Protein AF-A0A847BNW0-F1 (afdb_monomer_lite)

Secondary structure (DSSP, 8-state):
--SSTT------S-EEETTTTB--GGGSS--HHHHHHHHIIIIIS-TTS--TTPPPTTTTT--SS--TTTSHHHHHHHHHHHTT-S--EEE-SS--HHHHHHTT-SSSEEESSS-EEEEEPPEEEEE-TT--EEEEESS-HHHHHHHHHHHHHHTT-EEE-TTSEEEEEEEEETTEEEEEEEEESTHHHHHHHHHSTT-SSSPPP-

Sequence (206 aa):
MAGIDGFSHSCSSEKHSKQIHQNSVHQSQFTKEEISIIWDFYVTRSFAASSGQALSLEDYGWHATQSKSGGYPAIEAQLAAAANINSFAIIRAKTLHDTLAAMGLKNDLICVVHPRAVIKQNFSYKHDENEKVSVVSEESRVHSIFRHIRNSLAHGLTCFFDNGYMLLEDKESQTKISASILIAQTTLLDWISVIDKDGKYYPKAD

Structure (mmCIF, N/CA/C/O backbone):
data_AF-A0A847BNW0-F1
#
_entry.id   AF-A0A847BNW0-F1
#
loop_
_atom_site.group_PDB
_atom_site.id
_atom_site.type_symbol
_atom_site.label_atom_id
_atom_site.label_alt_id
_atom_site.label_comp_id
_atom_site.label_asym_id
_atom_site.label_entity_id
_atom_site.label_seq_id
_atom_site.pdbx_PDB_ins_code
_atom_site.Cartn_x
_atom_site.Cartn_y
_atom_site.Cartn_z
_atom_site.occupancy
_atom_site.B_iso_or_equiv
_atom_site.auth_seq_id
_atom_site.auth_comp_id
_atom_site.auth_asym_id
_atom_site.auth_atom_id
_atom_site.pdbx_PDB_model_num
ATOM 1 N N . MET A 1 1 ? 21.634 -4.405 1.225 1.00 38.28 1 MET A N 1
ATOM 2 C CA . MET A 1 1 ? 20.400 -3.601 1.060 1.00 38.28 1 MET A CA 1
ATOM 3 C C . MET A 1 1 ? 19.556 -4.325 0.035 1.00 38.28 1 MET A C 1
ATOM 5 O O . MET A 1 1 ? 20.113 -4.646 -1.001 1.00 38.28 1 MET A O 1
ATOM 9 N N . ALA A 1 2 ? 18.290 -4.633 0.316 1.00 37.38 2 ALA A N 1
ATOM 10 C CA . ALA A 1 2 ? 17.426 -5.282 -0.670 1.00 37.38 2 ALA A CA 1
ATOM 11 C C . ALA A 1 2 ? 17.062 -4.269 -1.770 1.00 37.38 2 ALA A C 1
ATOM 13 O O . ALA A 1 2 ? 16.107 -3.508 -1.640 1.00 37.38 2 ALA A O 1
ATOM 14 N N . GLY A 1 3 ? 17.900 -4.187 -2.801 1.00 49.72 3 GLY A N 1
ATOM 15 C CA . GLY A 1 3 ? 17.538 -3.650 -4.107 1.00 49.72 3 GLY A CA 1
ATOM 16 C C . GLY A 1 3 ? 17.349 -4.838 -5.038 1.00 49.72 3 GLY A C 1
ATOM 17 O O . GLY A 1 3 ? 18.251 -5.652 -5.078 1.00 49.72 3 GLY A O 1
ATOM 18 N N . ILE A 1 4 ? 16.200 -4.935 -5.720 1.00 52.50 4 ILE A N 1
ATOM 19 C CA . ILE A 1 4 ? 15.744 -5.992 -6.662 1.00 52.50 4 ILE A CA 1
ATOM 20 C C . ILE A 1 4 ? 15.793 -7.448 -6.141 1.00 52.50 4 ILE A C 1
ATOM 22 O O . ILE A 1 4 ? 14.824 -8.183 -6.327 1.00 52.50 4 ILE A O 1
ATOM 26 N N . ASP A 1 5 ? 16.860 -7.861 -5.463 1.00 57.09 5 ASP A N 1
ATOM 27 C CA . ASP A 1 5 ? 17.071 -9.176 -4.873 1.00 57.09 5 ASP A CA 1
ATOM 28 C C . ASP A 1 5 ? 15.923 -9.519 -3.912 1.00 57.09 5 ASP A C 1
ATOM 30 O O . ASP A 1 5 ? 15.813 -8.976 -2.809 1.00 57.09 5 ASP A O 1
ATOM 34 N N . GLY A 1 6 ? 15.040 -10.410 -4.367 1.00 69.56 6 GLY A N 1
ATOM 35 C CA . GLY A 1 6 ? 13.899 -10.927 -3.608 1.00 69.56 6 GLY A CA 1
ATOM 36 C C . GLY A 1 6 ? 12.515 -10.468 -4.077 1.00 69.56 6 GLY A C 1
ATOM 37 O O . GLY A 1 6 ? 11.526 -11.025 -3.608 1.00 69.56 6 GLY A O 1
ATOM 38 N N . PHE A 1 7 ? 12.410 -9.518 -5.017 1.00 83.81 7 PHE A N 1
ATOM 39 C CA . PHE A 1 7 ? 11.121 -9.023 -5.521 1.00 83.81 7 PHE A CA 1
ATOM 40 C C . PHE A 1 7 ? 11.038 -9.142 -7.043 1.00 83.81 7 PHE A C 1
ATOM 42 O O . PHE A 1 7 ? 11.525 -8.287 -7.780 1.00 83.81 7 PHE A O 1
ATOM 49 N N . SER A 1 8 ? 10.393 -10.206 -7.518 1.00 90.12 8 SER A N 1
ATOM 50 C CA . SER A 1 8 ? 10.095 -10.382 -8.938 1.00 90.12 8 SER A CA 1
ATOM 51 C C . SER A 1 8 ? 8.712 -10.986 -9.127 1.00 90.12 8 SER A C 1
ATOM 53 O O . SER A 1 8 ? 8.236 -11.770 -8.305 1.00 90.12 8 SER A O 1
ATOM 55 N N . HIS A 1 9 ? 8.060 -10.608 -10.219 1.00 92.06 9 HIS A N 1
ATOM 56 C CA . HIS A 1 9 ? 6.783 -11.158 -10.626 1.00 92.06 9 HIS A CA 1
ATOM 57 C C . HIS A 1 9 ? 6.841 -11.550 -12.098 1.00 92.06 9 HIS A C 1
ATOM 59 O O . HIS A 1 9 ? 7.122 -10.732 -12.972 1.00 92.06 9 HIS A O 1
ATOM 65 N N . SER A 1 10 ? 6.516 -12.808 -12.370 1.00 90.31 10 SER A N 1
ATOM 66 C CA . SER A 1 10 ? 6.260 -13.305 -13.713 1.00 90.31 10 SER A CA 1
ATOM 67 C C . SER A 1 10 ? 5.020 -14.188 -13.665 1.00 90.31 10 SER A C 1
ATOM 69 O O . SER A 1 10 ? 4.836 -14.966 -12.731 1.00 90.31 10 SER A O 1
ATOM 71 N N . CYS A 1 11 ? 4.128 -14.016 -14.634 1.00 93.44 11 CYS A N 1
ATOM 72 C CA . CYS A 1 11 ? 2.945 -14.850 -14.794 1.00 93.44 11 CYS A CA 1
ATOM 73 C C . CYS A 1 11 ? 2.492 -14.834 -16.257 1.00 93.44 11 CYS A C 1
ATOM 75 O O . CYS A 1 11 ? 2.900 -13.971 -17.039 1.00 93.44 11 CYS A O 1
ATOM 77 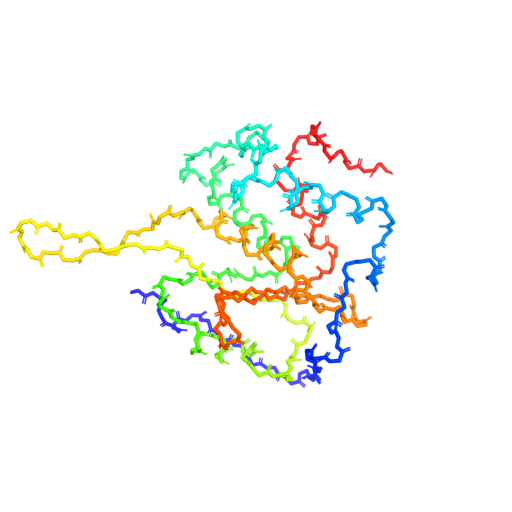N N . SER A 1 12 ? 1.633 -15.788 -16.604 1.00 93.94 12 SER A N 1
ATOM 78 C CA . SER A 1 12 ? 0.969 -15.900 -17.907 1.00 93.94 12 SER A CA 1
ATOM 79 C C . SER A 1 12 ? -0.447 -15.312 -17.918 1.00 93.94 12 SER A C 1
ATOM 81 O O . SER A 1 12 ? -1.140 -15.427 -18.925 1.00 93.94 12 SER A O 1
ATOM 83 N N . SER A 1 13 ? -0.892 -14.712 -16.809 1.00 94.50 13 SER A N 1
ATOM 84 C CA . SER A 1 13 ? -2.231 -14.136 -16.686 1.00 94.50 13 SER A CA 1
ATOM 85 C C . SER A 1 13 ? -2.447 -12.988 -17.669 1.00 94.50 13 SER A C 1
ATOM 87 O O . SER A 1 13 ? -1.510 -12.263 -18.023 1.00 94.50 13 SER A O 1
ATOM 89 N N . GLU A 1 14 ? -3.705 -12.806 -18.066 1.00 94.25 14 GLU A N 1
ATOM 90 C CA . GLU A 1 14 ? -4.126 -11.679 -18.890 1.00 94.25 14 GLU A CA 1
ATOM 91 C C . GLU A 1 14 ? -3.742 -10.342 -18.241 1.00 94.25 14 GLU A C 1
ATOM 93 O O . GLU A 1 14 ? -3.707 -10.193 -17.011 1.00 94.25 14 GLU A O 1
ATOM 98 N N . LYS A 1 15 ? -3.383 -9.376 -19.090 1.00 95.81 15 LYS A N 1
ATOM 99 C CA . LYS A 1 15 ? -2.972 -8.044 -18.660 1.00 95.81 15 LYS A CA 1
ATOM 100 C C . LYS A 1 15 ? -4.048 -7.031 -19.002 1.00 95.81 15 LYS A C 1
ATOM 102 O O . LYS A 1 15 ? -4.526 -6.996 -20.128 1.00 95.81 15 LYS A O 1
ATOM 107 N N . HIS A 1 16 ? -4.330 -6.156 -18.050 1.00 96.25 16 HIS A N 1
ATOM 108 C CA . HIS A 1 16 ? -5.349 -5.121 -18.154 1.00 96.25 16 HIS A CA 1
ATOM 109 C C . HIS A 1 16 ? -4.692 -3.741 -18.118 1.00 96.25 16 HIS A C 1
ATOM 111 O O . HIS A 1 16 ? -3.662 -3.560 -17.462 1.00 96.25 16 HIS A O 1
ATOM 117 N N . SER A 1 17 ? -5.274 -2.784 -18.843 1.00 95.75 17 SER A N 1
ATOM 118 C CA . SER A 1 17 ? -4.799 -1.395 -18.906 1.00 95.75 17 SER A CA 1
ATOM 119 C C . SER A 1 17 ? -5.165 -0.637 -17.636 1.00 95.75 17 SER A C 1
ATOM 121 O O . SER A 1 17 ? -6.333 -0.571 -17.268 1.00 95.75 17 SER A O 1
ATOM 123 N N . LYS A 1 18 ? -4.192 -0.006 -16.979 1.00 94.56 18 LYS A N 1
ATOM 124 C CA . LYS A 1 18 ? -4.462 0.854 -15.818 1.00 94.56 18 LYS A CA 1
ATOM 125 C C . LYS A 1 18 ? -5.324 2.058 -16.198 1.00 94.56 18 LYS A C 1
ATOM 127 O O . LYS A 1 18 ? -6.249 2.389 -15.467 1.00 94.56 18 LYS A O 1
ATOM 132 N N . GLN A 1 19 ? -5.046 2.686 -17.342 1.00 90.62 19 GLN A N 1
ATOM 133 C CA . GLN A 1 19 ? -5.721 3.919 -17.770 1.00 90.62 19 GLN A CA 1
ATOM 134 C C . GLN A 1 19 ? -7.237 3.764 -17.928 1.00 90.62 19 GLN A C 1
ATOM 136 O O . GLN A 1 19 ? -7.984 4.636 -17.499 1.00 90.62 19 GLN A O 1
ATOM 141 N N . ILE A 1 20 ? -7.694 2.656 -18.514 1.00 92.75 20 ILE A N 1
ATOM 142 C CA . ILE A 1 20 ? -9.127 2.419 -18.763 1.00 92.75 20 ILE A CA 1
ATOM 143 C C . ILE A 1 20 ? -9.879 2.126 -17.457 1.00 92.75 20 ILE A C 1
ATOM 145 O O . ILE A 1 20 ? -11.061 2.431 -17.334 1.00 92.75 20 ILE A O 1
ATOM 149 N N . HIS A 1 21 ? -9.182 1.567 -16.469 1.00 93.25 21 HIS A N 1
ATOM 150 C CA . HIS A 1 21 ? -9.749 1.204 -15.175 1.00 93.25 21 HIS A CA 1
ATOM 151 C C . HIS A 1 21 ? -9.593 2.303 -14.112 1.00 93.25 21 HIS A C 1
ATOM 153 O O . HIS A 1 21 ? -10.002 2.094 -12.968 1.00 93.25 21 HIS A O 1
ATOM 159 N N . GLN A 1 22 ? -9.018 3.463 -14.456 1.00 92.81 22 GLN A N 1
ATOM 160 C CA . GLN A 1 22 ? -8.876 4.581 -13.527 1.00 92.81 22 GLN A CA 1
ATOM 161 C C . GLN A 1 22 ? -10.246 5.195 -13.231 1.00 92.81 22 GLN A C 1
ATOM 163 O O . GLN A 1 22 ? -10.889 5.756 -14.112 1.00 92.81 22 GLN A O 1
ATOM 168 N N . ASN A 1 23 ? -10.675 5.108 -11.975 1.00 90.94 23 ASN A N 1
ATOM 169 C CA . ASN A 1 23 ? -11.997 5.541 -11.535 1.00 90.94 23 ASN A CA 1
ATOM 170 C C . ASN A 1 23 ? -11.945 6.043 -10.092 1.00 90.94 23 ASN A C 1
ATOM 172 O O . ASN A 1 23 ? -11.021 5.725 -9.342 1.00 90.94 23 ASN A O 1
ATOM 176 N N . SER A 1 24 ? -12.952 6.819 -9.690 1.00 87.12 24 SER A N 1
ATOM 177 C CA . SER A 1 24 ? -13.110 7.259 -8.299 1.00 87.12 24 SER A CA 1
ATOM 178 C C . SER A 1 24 ? -13.581 6.109 -7.404 1.00 87.12 24 SER A C 1
ATOM 180 O O . SER A 1 24 ? -14.308 5.227 -7.856 1.00 87.12 24 SER A O 1
ATOM 182 N N . VAL A 1 25 ? -13.266 6.162 -6.105 1.00 88.19 25 VAL A N 1
ATOM 183 C CA . VAL A 1 25 ? -13.820 5.228 -5.105 1.00 88.19 25 VAL A CA 1
ATOM 184 C C . VAL A 1 25 ? -15.355 5.219 -5.099 1.00 88.19 25 VAL A C 1
ATOM 186 O O . VAL A 1 25 ? -15.962 4.187 -4.838 1.00 88.19 25 VAL A O 1
ATOM 189 N N . HIS A 1 26 ? -16.001 6.325 -5.482 1.00 85.06 26 HIS A N 1
ATOM 190 C CA . HIS A 1 26 ? -17.461 6.406 -5.613 1.00 85.06 26 HIS A CA 1
ATOM 191 C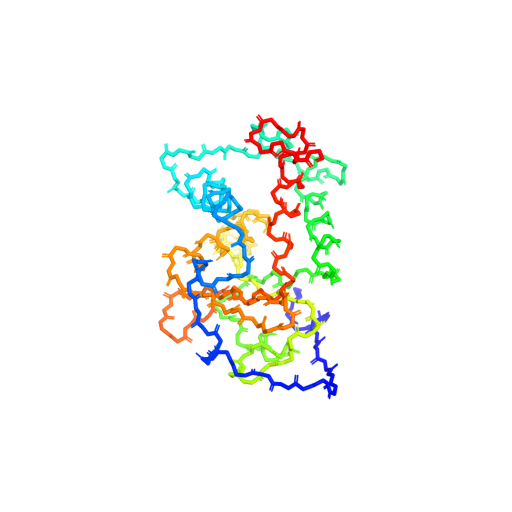 C . HIS A 1 26 ? -18.039 5.612 -6.794 1.00 85.06 26 HIS A C 1
ATOM 193 O O . HIS A 1 26 ? -19.252 5.449 -6.880 1.00 85.06 26 HIS A O 1
ATOM 199 N N . GLN A 1 27 ? -17.187 5.150 -7.708 1.00 83.94 27 GLN A N 1
ATOM 200 C CA . GLN A 1 27 ? -17.541 4.331 -8.871 1.00 83.94 27 GLN A CA 1
ATOM 201 C C . GLN A 1 27 ? -17.090 2.871 -8.700 1.00 83.94 27 GLN A C 1
ATOM 203 O O . GLN A 1 27 ? -17.114 2.098 -9.654 1.00 83.94 27 GLN A O 1
ATOM 208 N N . SER A 1 28 ? -16.630 2.510 -7.501 1.00 88.06 28 SER A N 1
ATOM 209 C CA . SER A 1 28 ? -16.233 1.149 -7.151 1.00 88.06 28 SER A CA 1
ATOM 210 C C . SER A 1 28 ? -17.443 0.271 -6.808 1.00 88.06 28 SER A C 1
ATOM 212 O O . SER A 1 28 ? -18.588 0.720 -6.847 1.00 88.06 28 SER A O 1
ATOM 214 N N . GLN A 1 29 ? -17.182 -0.988 -6.448 1.00 88.88 29 GLN A N 1
ATOM 215 C CA . GLN A 1 29 ? -18.213 -1.919 -5.980 1.00 88.88 29 GLN A CA 1
ATOM 216 C C . GLN A 1 29 ? -18.577 -1.722 -4.498 1.00 88.88 29 GLN A C 1
ATOM 218 O O . GLN A 1 29 ? -19.471 -2.405 -4.005 1.00 88.88 29 GLN A O 1
ATOM 223 N N . PHE A 1 30 ? -17.908 -0.802 -3.791 1.00 92.88 30 PHE A N 1
ATOM 224 C CA . PHE A 1 30 ? -18.216 -0.505 -2.397 1.00 92.88 30 PHE A CA 1
ATOM 225 C C . PHE A 1 30 ? -19.600 0.139 -2.249 1.00 92.88 30 PHE A C 1
ATOM 227 O O . PHE A 1 30 ? -20.019 0.995 -3.034 1.00 92.88 30 PHE A O 1
ATOM 234 N N . THR A 1 31 ? -20.288 -0.231 -1.177 1.00 94.44 31 THR A N 1
ATOM 235 C CA . THR A 1 31 ? -21.489 0.450 -0.689 1.00 94.44 31 THR A CA 1
ATOM 236 C C . THR A 1 31 ? -21.165 1.875 -0.232 1.00 94.44 31 THR A C 1
ATOM 238 O O . THR A 1 31 ? -20.011 2.241 0.004 1.00 94.44 31 THR A O 1
ATOM 241 N N . LYS A 1 32 ? -22.191 2.721 -0.081 1.00 93.94 32 LYS A N 1
ATOM 242 C CA . LYS A 1 32 ? -21.991 4.107 0.378 1.00 93.94 32 LYS A CA 1
ATOM 243 C C . LYS A 1 32 ? -21.410 4.149 1.789 1.00 93.94 32 LYS A C 1
ATOM 245 O O . LYS A 1 32 ? -20.585 5.009 2.092 1.00 93.94 32 LYS A O 1
ATOM 250 N N . GLU A 1 33 ? -21.836 3.212 2.622 1.00 94.12 33 GLU A N 1
ATOM 251 C CA . GLU A 1 33 ? -21.395 3.020 3.993 1.00 94.12 33 GLU A CA 1
ATOM 252 C C . GLU A 1 33 ? -19.910 2.631 4.028 1.00 94.12 33 GLU A C 1
ATOM 254 O O . GLU A 1 33 ? -19.122 3.280 4.717 1.00 94.12 33 GLU A O 1
ATOM 259 N N . GLU A 1 34 ? -19.495 1.659 3.211 1.00 95.31 34 GLU A N 1
ATOM 260 C CA . GLU A 1 34 ? -18.085 1.265 3.078 1.00 95.31 34 GLU A CA 1
ATOM 261 C C . GLU A 1 34 ? -17.219 2.404 2.539 1.00 95.31 34 GLU A C 1
ATOM 263 O O . GLU A 1 34 ? -16.141 2.653 3.073 1.00 95.31 34 GLU A O 1
ATOM 268 N N . ILE A 1 35 ? -17.687 3.145 1.529 1.00 95.31 35 ILE A N 1
ATOM 269 C CA . ILE A 1 35 ? -16.962 4.313 1.009 1.00 95.31 35 ILE A CA 1
ATOM 270 C C . ILE A 1 35 ? -16.769 5.355 2.113 1.00 95.31 35 ILE A C 1
ATOM 272 O O . ILE A 1 35 ? -15.678 5.911 2.241 1.00 95.31 35 ILE A O 1
ATOM 276 N N . SER A 1 36 ? -17.802 5.609 2.921 1.00 95.25 36 SER A N 1
ATOM 277 C CA . SER A 1 36 ? -17.710 6.536 4.050 1.00 95.25 36 SER A CA 1
ATOM 278 C C . SER A 1 36 ? -16.668 6.075 5.068 1.00 95.25 36 SER A C 1
ATOM 280 O O . SER A 1 36 ? -15.868 6.890 5.519 1.00 95.25 36 SER A O 1
ATOM 282 N N . ILE A 1 37 ? -16.641 4.781 5.398 1.00 95.81 37 ILE A N 1
ATOM 283 C CA . ILE A 1 37 ? -15.663 4.185 6.320 1.00 95.81 37 ILE A CA 1
ATOM 284 C C . ILE A 1 37 ? -14.241 4.285 5.755 1.00 95.81 37 ILE A C 1
ATOM 286 O O . ILE A 1 37 ? -13.335 4.747 6.447 1.00 95.81 37 ILE A O 1
ATOM 290 N N . ILE A 1 38 ? -14.043 3.902 4.491 1.00 95.94 38 ILE A N 1
ATOM 291 C CA . ILE A 1 38 ? -12.746 3.960 3.804 1.00 95.94 38 ILE A CA 1
ATOM 292 C C . ILE A 1 38 ? -12.227 5.395 3.782 1.00 95.94 38 ILE A C 1
ATOM 294 O O . ILE A 1 38 ? -11.069 5.643 4.121 1.00 95.94 38 ILE A O 1
ATOM 298 N N . TRP A 1 39 ? -13.072 6.349 3.394 1.00 95.19 39 TRP A N 1
ATOM 299 C CA . TRP A 1 39 ? -12.675 7.748 3.312 1.00 95.19 39 TRP A CA 1
ATOM 300 C C . TRP A 1 39 ? -12.314 8.306 4.684 1.00 95.19 39 TRP A C 1
ATOM 302 O O . TRP A 1 39 ? -11.264 8.926 4.864 1.00 95.19 39 TRP A O 1
ATOM 312 N N . ASP A 1 40 ? -13.164 8.051 5.670 1.00 95.38 40 ASP A N 1
ATOM 313 C CA . ASP A 1 40 ? -12.951 8.541 7.014 1.00 95.38 40 ASP A CA 1
ATOM 314 C C . ASP A 1 40 ? -11.684 7.948 7.646 1.00 95.38 40 ASP A C 1
ATOM 316 O O . ASP A 1 40 ? -10.849 8.698 8.141 1.00 95.38 40 ASP A O 1
ATOM 320 N N . PHE A 1 41 ? -11.445 6.643 7.525 1.00 96.19 41 PHE A N 1
ATOM 321 C CA . PHE A 1 41 ? -10.246 6.012 8.074 1.00 96.19 41 PHE A CA 1
ATOM 322 C C . PHE A 1 41 ? -8.959 6.422 7.340 1.00 96.19 41 PHE A C 1
ATOM 324 O O . PHE A 1 41 ? -7.983 6.845 7.966 1.00 96.19 41 PHE A O 1
ATOM 331 N N . TYR A 1 42 ? -8.922 6.298 6.008 1.00 95.69 42 TYR A N 1
ATOM 332 C CA . TYR A 1 42 ? -7.682 6.484 5.249 1.00 95.69 42 TYR A CA 1
ATOM 333 C C . TYR A 1 42 ? -7.354 7.947 4.970 1.00 95.69 42 TYR A C 1
ATOM 335 O O . TYR A 1 42 ? -6.178 8.261 4.767 1.00 95.69 42 TYR A O 1
ATOM 343 N N . VAL A 1 43 ? -8.350 8.839 4.957 1.00 93.75 43 VAL A N 1
ATOM 344 C CA . VAL A 1 43 ? -8.174 10.251 4.591 1.00 93.75 43 VAL A CA 1
ATOM 345 C C . VAL A 1 43 ? -8.408 11.173 5.783 1.00 93.75 43 VAL A C 1
ATOM 347 O O . VAL A 1 43 ? -7.494 11.923 6.137 1.00 93.75 43 VAL A O 1
ATOM 350 N N . THR A 1 44 ? -9.583 11.114 6.416 1.00 92.81 44 THR A N 1
ATOM 351 C CA . THR A 1 44 ? -9.980 12.069 7.468 1.00 92.81 44 THR A CA 1
ATOM 352 C C . THR A 1 44 ? -9.265 11.816 8.795 1.00 92.81 44 THR A C 1
ATOM 354 O O . THR A 1 44 ? -8.661 12.728 9.346 1.00 92.81 44 THR A O 1
ATOM 357 N N . ARG A 1 45 ? -9.267 10.584 9.302 1.00 93.56 45 ARG A N 1
ATOM 358 C CA . ARG A 1 45 ? -8.697 10.175 10.599 1.00 93.56 45 ARG A CA 1
ATOM 359 C C . ARG A 1 45 ? -7.396 9.380 10.459 1.00 93.56 45 ARG A C 1
ATOM 361 O O . ARG A 1 45 ? -6.981 8.676 11.379 1.00 93.56 45 ARG A O 1
ATOM 368 N N . SER A 1 46 ? -6.738 9.519 9.308 1.00 92.81 46 SER A N 1
ATOM 369 C CA . SER A 1 46 ? -5.502 8.810 8.966 1.00 92.81 46 SER A CA 1
ATOM 370 C C . SER A 1 46 ? -4.381 9.077 9.969 1.00 92.81 46 SER A C 1
ATOM 372 O O . SER A 1 46 ? -4.044 10.231 10.227 1.00 92.81 46 SER A O 1
ATOM 374 N N . PHE A 1 47 ? -3.741 8.012 10.456 1.00 91.38 47 PHE A N 1
ATOM 375 C CA . PHE A 1 47 ? -2.567 8.092 11.338 1.00 91.38 47 PHE A CA 1
ATOM 376 C C . PHE A 1 47 ? -1.254 8.370 10.589 1.00 91.38 47 PHE A C 1
ATOM 378 O O . PHE A 1 47 ? -0.239 8.706 11.192 1.00 91.38 47 PHE A O 1
ATOM 385 N N . ALA A 1 48 ? -1.241 8.183 9.267 1.00 84.81 48 ALA A N 1
ATOM 386 C CA . ALA A 1 48 ? -0.022 8.159 8.458 1.00 84.81 48 ALA A CA 1
ATOM 387 C C . ALA A 1 48 ? 0.268 9.471 7.710 1.00 84.81 48 ALA A C 1
ATOM 389 O O . ALA A 1 48 ? 1.164 9.525 6.865 1.00 84.81 48 ALA A O 1
ATOM 390 N N . ALA A 1 49 ? -0.484 10.533 7.996 1.00 71.56 49 ALA A N 1
ATOM 391 C CA . ALA A 1 49 ? -0.276 11.853 7.420 1.00 71.56 49 ALA A CA 1
ATOM 392 C C . ALA A 1 49 ? -0.761 12.950 8.371 1.00 71.56 49 ALA A C 1
ATOM 394 O O . ALA A 1 49 ? -1.478 12.691 9.334 1.00 71.56 49 ALA A O 1
ATOM 395 N N . SER A 1 50 ? -0.404 14.194 8.057 1.00 69.06 50 SER A N 1
ATOM 396 C CA . SER A 1 50 ? -0.887 15.384 8.754 1.00 69.06 50 SER A CA 1
ATOM 397 C C . SER A 1 50 ? -2.388 15.568 8.501 1.00 69.06 50 SER A C 1
ATOM 399 O O . SER A 1 50 ? -2.788 16.260 7.565 1.00 69.06 50 SER A O 1
ATOM 401 N N . SER A 1 51 ? -3.229 14.923 9.307 1.00 75.88 51 SER A N 1
ATOM 402 C CA . SER A 1 51 ? -4.652 15.243 9.396 1.00 75.88 51 SER A CA 1
ATOM 403 C C . SER A 1 51 ? -4.938 16.014 10.680 1.00 75.88 51 SER A C 1
ATOM 405 O O . SER A 1 51 ? -4.427 15.671 11.743 1.00 75.88 51 SER A O 1
ATOM 407 N N . GLY A 1 52 ? -5.802 17.029 10.595 1.00 77.00 52 GLY A N 1
ATOM 408 C CA . GLY A 1 52 ? -6.298 17.749 11.772 1.00 77.00 52 GLY A CA 1
ATOM 409 C C . GLY A 1 52 ? -7.162 16.889 12.703 1.00 77.00 52 GLY A C 1
ATOM 410 O O . GLY A 1 52 ? -7.422 17.300 13.827 1.00 77.00 52 GLY A O 1
ATOM 411 N N . GLN A 1 53 ? -7.594 15.707 12.246 1.00 86.50 53 GLN A N 1
ATOM 412 C CA . GLN A 1 53 ? -8.386 14.735 13.011 1.00 86.50 53 GLN A CA 1
ATOM 413 C C . GLN A 1 53 ? -7.692 13.364 13.103 1.00 86.50 53 GLN A C 1
ATOM 415 O O . GLN A 1 53 ? -8.357 12.343 13.268 1.00 86.50 53 GLN A O 1
ATOM 420 N N . ALA A 1 54 ? -6.365 13.320 12.940 1.00 89.38 54 ALA A N 1
ATOM 421 C CA . ALA A 1 54 ? -5.605 12.074 12.975 1.00 89.38 54 ALA A CA 1
ATOM 422 C C . ALA A 1 54 ? -5.783 11.336 14.312 1.00 89.38 54 ALA A C 1
ATOM 424 O O . ALA A 1 54 ? -5.651 11.933 15.381 1.00 89.38 54 ALA A O 1
ATOM 425 N N . LEU A 1 55 ? -6.024 10.029 14.231 1.00 91.25 55 LEU A N 1
ATOM 426 C CA . LEU A 1 55 ? -5.846 9.107 15.352 1.00 91.25 55 LEU A CA 1
ATOM 427 C C . LEU A 1 55 ? -4.442 8.508 15.278 1.00 91.25 55 LEU A C 1
ATOM 429 O O . LEU A 1 55 ? -3.887 8.361 14.193 1.00 91.25 55 LEU A O 1
ATOM 433 N N . SER A 1 56 ? -3.849 8.166 16.413 1.00 90.94 56 SER A N 1
ATOM 434 C CA . SER A 1 56 ? -2.579 7.443 16.469 1.00 90.94 56 SER A CA 1
ATOM 435 C C . SER A 1 56 ? -2.805 5.930 16.385 1.00 90.94 56 SER A C 1
ATOM 437 O O . SER A 1 56 ? -3.898 5.429 16.636 1.00 90.94 56 SER A O 1
ATOM 439 N N . LEU A 1 57 ? -1.756 5.160 16.078 1.00 91.19 57 LEU A N 1
ATOM 440 C CA . LEU A 1 57 ? -1.827 3.695 16.178 1.00 91.19 57 LEU A CA 1
ATOM 441 C C . LEU A 1 57 ? -2.096 3.219 17.619 1.00 91.19 57 LEU A C 1
ATOM 443 O O . LEU A 1 57 ? -2.689 2.160 17.808 1.00 91.19 57 LEU A O 1
ATOM 447 N N . GLU A 1 58 ? -1.719 4.012 18.623 1.00 90.50 58 GLU A N 1
ATOM 448 C CA . GLU A 1 58 ? -1.998 3.740 20.038 1.00 90.50 58 GLU A CA 1
ATOM 449 C C . GLU A 1 58 ? -3.477 3.913 20.383 1.00 90.50 58 GLU A C 1
ATOM 451 O O . GLU A 1 58 ? -4.014 3.113 21.149 1.00 90.50 58 GLU A O 1
ATOM 456 N N . ASP A 1 59 ? -4.170 4.865 19.749 1.00 91.19 59 ASP A N 1
ATOM 457 C CA . ASP A 1 59 ? -5.624 5.017 19.890 1.00 91.19 59 ASP A CA 1
ATOM 458 C C . ASP A 1 59 ? -6.383 3.779 19.392 1.00 91.19 59 ASP A C 1
ATOM 460 O O . ASP A 1 59 ? -7.433 3.438 19.944 1.00 91.19 59 ASP A O 1
ATOM 464 N N . TYR A 1 60 ? -5.814 3.090 18.396 1.00 91.06 60 TYR A N 1
ATOM 465 C CA . TYR A 1 60 ? -6.274 1.806 17.859 1.00 91.06 60 TYR A CA 1
ATOM 466 C C . TYR A 1 60 ? -5.731 0.580 18.626 1.00 91.06 60 TYR A C 1
ATOM 468 O O . TYR A 1 60 ? -5.928 -0.562 18.214 1.00 91.06 60 TYR A O 1
ATOM 476 N N . GLY A 1 61 ? -5.028 0.792 19.742 1.00 88.81 61 GLY A N 1
ATOM 477 C CA . GLY A 1 61 ? -4.556 -0.273 20.628 1.00 88.81 61 GLY A CA 1
ATOM 478 C C . GLY A 1 61 ? -3.229 -0.923 20.225 1.00 88.81 61 GLY A C 1
ATOM 479 O O . GLY A 1 61 ? -2.872 -1.968 20.777 1.00 88.81 61 GLY A O 1
ATOM 480 N N . TRP A 1 62 ? -2.477 -0.344 19.290 1.00 91.31 62 TRP A N 1
ATOM 481 C CA . TRP A 1 62 ? -1.135 -0.810 18.932 1.00 91.31 62 TRP A CA 1
ATOM 482 C C . TRP A 1 62 ? -0.049 -0.081 19.712 1.00 91.31 62 TRP A C 1
ATOM 484 O O . TRP A 1 62 ? -0.217 1.059 20.117 1.00 91.31 62 TRP A O 1
ATOM 494 N N . HIS A 1 63 ? 1.112 -0.709 19.884 1.00 87.75 63 HIS A N 1
ATOM 495 C CA . HIS A 1 63 ? 2.243 -0.057 20.538 1.00 87.75 63 HIS A CA 1
ATOM 496 C C . HIS A 1 63 ? 3.298 0.349 19.511 1.00 87.75 63 HIS A C 1
ATOM 498 O O . HIS A 1 63 ? 3.657 -0.451 18.642 1.00 87.75 63 HIS A O 1
ATOM 504 N N . ALA A 1 64 ? 3.868 1.549 19.649 1.00 80.62 64 ALA A N 1
ATOM 505 C CA . ALA A 1 64 ? 4.972 2.042 18.822 1.00 80.62 64 ALA A CA 1
ATOM 506 C C . ALA A 1 64 ? 6.311 1.333 19.136 1.00 80.62 64 ALA A C 1
ATOM 508 O O . ALA A 1 64 ? 7.324 1.949 19.460 1.00 80.62 64 ALA A O 1
ATOM 509 N N . THR A 1 65 ? 6.325 0.002 19.053 1.00 85.19 65 THR A N 1
ATOM 510 C CA . THR A 1 65 ? 7.465 -0.860 19.383 1.00 85.19 65 THR A CA 1
ATOM 511 C C . THR A 1 65 ? 7.857 -1.741 18.198 1.00 85.19 65 THR A C 1
ATOM 513 O O . THR A 1 65 ? 7.095 -1.933 17.249 1.00 85.19 65 THR A O 1
ATOM 516 N N . GLN A 1 66 ? 9.054 -2.331 18.266 1.00 80.06 66 GLN A N 1
ATOM 517 C CA . GLN A 1 66 ? 9.520 -3.352 17.316 1.00 80.06 66 GLN A CA 1
ATOM 518 C C . GLN A 1 66 ? 9.103 -4.776 17.727 1.00 80.06 66 GLN A C 1
ATOM 520 O O . GLN A 1 66 ? 9.664 -5.758 17.239 1.00 80.06 66 GLN A O 1
ATOM 525 N N . SER A 1 67 ? 8.136 -4.909 18.642 1.00 82.12 67 SER A N 1
ATOM 526 C CA . SER A 1 67 ? 7.632 -6.214 19.062 1.00 82.12 67 SER A CA 1
ATOM 527 C C . SER A 1 67 ? 6.915 -6.922 17.911 1.00 82.12 67 SER A C 1
ATOM 529 O O . SER A 1 67 ? 6.082 -6.333 17.221 1.00 82.12 67 SER A O 1
ATOM 531 N N . LYS A 1 68 ? 7.192 -8.218 17.740 1.00 79.94 68 LYS A N 1
ATOM 532 C CA . LYS A 1 68 ? 6.517 -9.072 16.751 1.00 79.94 68 LYS A CA 1
ATOM 533 C C . LYS A 1 68 ? 5.103 -9.495 17.164 1.00 79.94 68 LYS A C 1
ATOM 535 O O . LYS A 1 68 ? 4.400 -10.053 16.333 1.00 79.94 68 LYS A O 1
ATOM 540 N N . SER A 1 69 ? 4.693 -9.256 18.412 1.00 77.94 69 SER A N 1
ATOM 541 C CA . SER A 1 69 ? 3.364 -9.634 18.918 1.00 77.94 69 SER A CA 1
ATOM 542 C C . SER A 1 69 ? 2.378 -8.468 19.021 1.00 77.94 69 SER A C 1
ATOM 544 O O . SER A 1 69 ? 1.179 -8.693 18.926 1.00 77.94 69 SER A O 1
ATOM 546 N N . GLY A 1 70 ? 2.858 -7.232 19.195 1.00 78.06 70 GLY A N 1
ATOM 547 C CA . GLY A 1 70 ? 1.991 -6.055 19.387 1.00 78.06 70 GLY A CA 1
ATOM 548 C C . GLY A 1 70 ? 2.577 -4.735 18.885 1.00 78.06 70 GLY A C 1
ATOM 549 O O . GLY A 1 70 ? 2.059 -3.669 19.211 1.00 78.06 70 GLY A O 1
ATOM 550 N N . GLY A 1 71 ? 3.683 -4.800 18.141 1.00 86.50 71 GLY A N 1
ATOM 551 C CA . GLY A 1 71 ? 4.335 -3.651 17.521 1.00 86.50 71 GLY A CA 1
ATOM 552 C C . GLY A 1 71 ? 4.111 -3.587 16.012 1.00 86.50 71 GLY A C 1
ATOM 553 O O . GLY A 1 71 ? 3.391 -4.395 15.426 1.00 86.50 71 GLY A O 1
ATOM 554 N N . TYR A 1 72 ? 4.785 -2.651 15.348 1.00 87.69 72 TYR A N 1
ATOM 555 C CA . TYR A 1 72 ? 4.620 -2.419 13.907 1.00 87.69 72 TYR A CA 1
ATOM 556 C C . TYR A 1 72 ? 4.961 -3.623 13.009 1.00 87.69 72 TYR A C 1
ATOM 558 O O . TYR A 1 72 ? 4.276 -3.797 12.000 1.00 87.69 72 TYR A O 1
ATOM 566 N N . PRO A 1 73 ? 5.940 -4.492 13.340 1.00 89.75 73 PRO A N 1
ATOM 567 C CA . PRO A 1 73 ? 6.157 -5.719 12.573 1.00 89.75 73 PRO A CA 1
ATOM 568 C C . PRO A 1 73 ? 4.953 -6.673 12.585 1.00 89.75 73 PRO A C 1
ATOM 570 O O . PRO A 1 73 ? 4.719 -7.360 11.594 1.00 89.75 73 PRO A O 1
ATOM 573 N N . ALA A 1 74 ? 4.187 -6.711 13.683 1.00 91.75 74 ALA A N 1
ATOM 574 C CA . ALA A 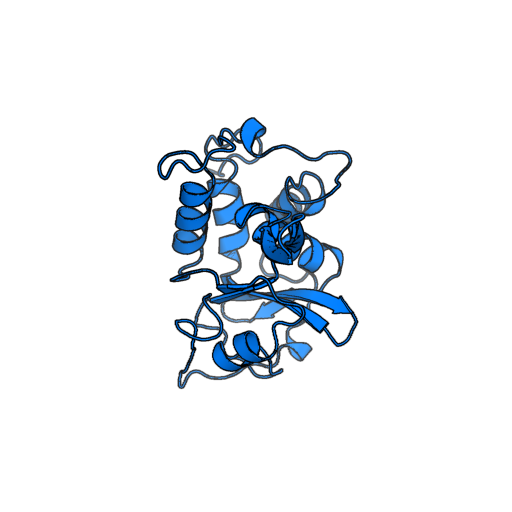1 74 ? 2.975 -7.526 13.776 1.00 91.75 74 ALA A CA 1
ATOM 575 C C . ALA A 1 74 ? 1.880 -6.986 12.847 1.00 91.75 74 ALA A C 1
ATOM 577 O O . ALA A 1 74 ? 1.268 -7.757 12.112 1.00 91.75 74 ALA A O 1
ATOM 578 N N . ILE A 1 75 ? 1.702 -5.660 12.831 1.00 94.00 75 ILE A N 1
ATOM 579 C CA . ILE A 1 75 ? 0.773 -4.975 11.926 1.00 94.00 75 ILE A CA 1
ATOM 580 C C . ILE A 1 75 ? 1.121 -5.306 10.476 1.00 94.00 75 ILE A C 1
ATOM 582 O O . ILE A 1 75 ? 0.275 -5.789 9.736 1.00 94.00 75 ILE A O 1
ATOM 586 N N . GLU A 1 76 ? 2.375 -5.103 10.067 1.00 94.25 76 GLU A N 1
ATOM 587 C CA . GLU A 1 76 ? 2.796 -5.360 8.686 1.00 94.25 76 GLU A CA 1
ATOM 588 C C . GLU A 1 76 ? 2.535 -6.813 8.259 1.00 94.25 76 GLU A C 1
ATOM 590 O O . GLU A 1 76 ? 2.043 -7.043 7.156 1.00 94.25 76 GLU A O 1
ATOM 595 N N . ALA A 1 77 ? 2.799 -7.785 9.138 1.00 93.88 77 ALA A N 1
ATOM 596 C CA . ALA A 1 77 ? 2.520 -9.192 8.865 1.00 93.88 77 ALA A CA 1
ATOM 597 C C . ALA A 1 77 ? 1.016 -9.472 8.701 1.00 93.88 77 ALA A C 1
ATOM 599 O O . ALA A 1 77 ? 0.626 -10.194 7.784 1.00 93.88 77 ALA A O 1
ATOM 600 N N . GLN A 1 78 ? 0.167 -8.883 9.549 1.00 95.62 78 GLN A N 1
ATOM 601 C CA . GLN A 1 78 ? -1.288 -9.039 9.454 1.00 95.62 78 GLN A CA 1
ATOM 602 C C . GLN A 1 78 ? -1.855 -8.374 8.195 1.00 95.62 78 GLN A C 1
ATOM 604 O O . GLN A 1 78 ? -2.699 -8.962 7.522 1.00 95.62 78 GLN A O 1
ATOM 609 N N . LEU A 1 79 ? -1.343 -7.199 7.818 1.00 96.88 79 LEU A N 1
ATOM 610 C CA . LEU A 1 79 ? -1.721 -6.526 6.574 1.00 96.88 79 LEU A CA 1
ATOM 611 C C . LEU A 1 79 ? -1.310 -7.344 5.344 1.00 96.88 79 LEU A C 1
ATOM 613 O O . LEU A 1 79 ? -2.095 -7.484 4.408 1.00 96.88 79 LEU A O 1
ATOM 617 N N . ALA A 1 80 ? -0.096 -7.900 5.348 1.00 96.62 80 ALA A N 1
ATOM 618 C CA . ALA A 1 80 ? 0.399 -8.751 4.269 1.00 96.62 80 ALA A CA 1
ATOM 619 C C . ALA A 1 80 ? -0.476 -10.005 4.108 1.00 96.62 80 ALA A C 1
ATOM 621 O O . ALA A 1 80 ? -0.889 -10.325 2.994 1.00 96.62 80 ALA A O 1
ATOM 622 N N . ALA A 1 81 ? -0.824 -10.655 5.224 1.00 96.81 81 ALA A N 1
ATOM 623 C CA . ALA A 1 81 ? -1.705 -11.818 5.240 1.00 96.81 81 ALA A CA 1
ATOM 624 C C . ALA A 1 81 ? -3.113 -11.488 4.716 1.00 96.81 81 ALA A C 1
ATOM 626 O O . ALA A 1 81 ? -3.604 -12.183 3.830 1.00 96.81 81 ALA A O 1
ATOM 627 N N . ALA A 1 82 ? -3.727 -10.398 5.194 1.00 96.69 82 ALA A N 1
ATOM 628 C CA . ALA A 1 82 ? -5.048 -9.949 4.742 1.00 96.69 82 ALA A CA 1
ATOM 629 C C . ALA A 1 82 ? -5.080 -9.593 3.244 1.00 96.69 82 ALA A C 1
ATOM 631 O O . ALA A 1 82 ? -6.084 -9.788 2.568 1.00 96.69 82 ALA A O 1
ATOM 632 N N . ALA A 1 83 ? -3.963 -9.101 2.707 1.00 96.44 83 ALA A N 1
ATOM 633 C CA . ALA A 1 83 ? -3.831 -8.750 1.297 1.00 96.44 83 ALA A CA 1
ATOM 634 C C . ALA A 1 83 ? -3.395 -9.916 0.396 1.00 96.44 83 ALA A C 1
ATOM 636 O O . ALA A 1 83 ? -3.273 -9.729 -0.815 1.00 96.44 83 ALA A O 1
ATOM 637 N N . ASN A 1 84 ? -3.099 -11.088 0.970 1.00 95.88 84 ASN A N 1
ATOM 638 C CA . ASN A 1 84 ? -2.442 -12.201 0.283 1.00 95.88 84 ASN A CA 1
ATOM 639 C C . ASN A 1 84 ? -1.154 -11.763 -0.457 1.00 95.88 84 ASN A C 1
ATOM 641 O O . ASN A 1 84 ? -0.892 -12.137 -1.602 1.00 95.88 84 ASN A O 1
ATOM 645 N N . ILE A 1 85 ? -0.358 -10.916 0.2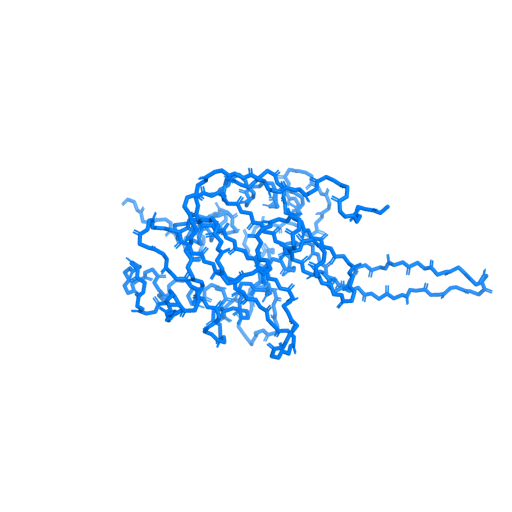02 1.00 94.44 85 ILE A N 1
ATOM 646 C CA . ILE A 1 85 ? 0.943 -10.437 -0.268 1.00 94.44 85 ILE A CA 1
ATOM 647 C C . ILE A 1 85 ? 2.031 -11.160 0.526 1.00 94.44 85 ILE A C 1
ATOM 649 O O . ILE A 1 85 ? 2.067 -11.080 1.748 1.00 94.44 85 ILE A O 1
ATOM 653 N N . ASN A 1 86 ? 2.980 -11.802 -0.162 1.00 89.00 86 ASN A N 1
ATOM 654 C CA . ASN A 1 86 ? 4.099 -12.486 0.503 1.00 89.00 86 ASN A CA 1
ATOM 655 C C . ASN A 1 86 ? 4.969 -11.531 1.337 1.00 89.00 86 ASN A C 1
ATOM 657 O O . ASN A 1 86 ? 5.414 -11.869 2.430 1.00 89.00 86 ASN A O 1
ATOM 661 N N . SER A 1 87 ? 5.265 -10.350 0.791 1.00 89.88 87 SER A N 1
ATOM 662 C CA . SER A 1 87 ? 6.019 -9.294 1.468 1.00 89.88 87 SER A CA 1
ATOM 663 C C . SER A 1 87 ? 5.850 -7.962 0.738 1.00 89.88 87 SER A C 1
ATOM 665 O O . SER A 1 87 ? 5.816 -7.922 -0.495 1.00 89.88 87 SER A O 1
ATOM 667 N N . PHE A 1 88 ? 5.771 -6.862 1.489 1.00 94.56 88 PHE A N 1
ATOM 668 C CA . PHE A 1 88 ? 5.755 -5.518 0.920 1.00 94.56 88 PHE A CA 1
ATOM 669 C C . PHE A 1 88 ? 7.160 -5.116 0.443 1.00 94.56 88 PHE A C 1
ATOM 671 O O . PHE A 1 88 ? 8.108 -5.038 1.238 1.00 94.56 88 PHE A O 1
ATOM 678 N N . ALA A 1 89 ? 7.288 -4.763 -0.840 1.00 95.25 89 ALA A N 1
ATOM 679 C CA . ALA A 1 89 ? 8.515 -4.203 -1.400 1.00 95.25 89 ALA A CA 1
ATOM 680 C C . ALA A 1 89 ? 8.638 -2.718 -1.022 1.00 95.25 89 ALA A C 1
ATOM 682 O O . ALA A 1 89 ? 8.385 -1.823 -1.829 1.00 95.25 89 ALA A O 1
ATOM 683 N N . ILE A 1 90 ? 8.996 -2.461 0.238 1.00 94.69 90 ILE A N 1
ATOM 684 C CA . ILE A 1 90 ? 9.185 -1.112 0.783 1.00 94.69 90 ILE A CA 1
ATOM 685 C C . ILE A 1 90 ? 10.655 -0.716 0.644 1.00 94.69 90 ILE A C 1
ATOM 687 O O . ILE A 1 90 ? 11.530 -1.286 1.303 1.00 94.69 90 ILE A O 1
ATOM 691 N N . ILE A 1 91 ? 10.917 0.261 -0.221 1.00 93.31 91 ILE A N 1
ATOM 692 C CA . ILE A 1 91 ? 12.251 0.622 -0.695 1.00 93.31 91 ILE A CA 1
ATOM 693 C C . ILE A 1 91 ? 12.602 2.051 -0.272 1.00 93.31 91 ILE A C 1
ATOM 695 O O . ILE A 1 91 ? 11.827 2.990 -0.449 1.00 93.31 91 ILE A O 1
ATOM 699 N N . ARG A 1 92 ? 13.824 2.231 0.235 1.00 92.75 92 ARG A N 1
ATOM 700 C CA . ARG A 1 92 ? 14.425 3.545 0.505 1.00 92.75 92 ARG A CA 1
ATOM 701 C C . ARG A 1 92 ? 15.296 3.939 -0.679 1.00 92.75 92 ARG A C 1
ATOM 703 O O . ARG A 1 92 ? 16.479 3.613 -0.722 1.00 92.75 92 ARG A O 1
ATOM 710 N N . ALA A 1 93 ? 14.683 4.570 -1.674 1.00 89.81 93 ALA A N 1
ATOM 711 C CA . ALA A 1 93 ? 15.358 4.990 -2.897 1.00 89.81 93 ALA A CA 1
ATOM 712 C C . ALA A 1 93 ? 14.759 6.283 -3.452 1.00 89.81 93 ALA A C 1
ATOM 714 O O . ALA A 1 93 ? 13.616 6.642 -3.166 1.00 89.81 93 ALA A O 1
ATOM 715 N N . LYS A 1 94 ? 15.526 6.994 -4.287 1.00 88.19 94 LYS A N 1
ATOM 716 C CA . LYS A 1 94 ? 15.025 8.199 -4.963 1.00 88.19 94 LYS A CA 1
ATOM 717 C C . LYS A 1 94 ? 13.901 7.875 -5.948 1.00 88.19 94 LYS A C 1
ATOM 719 O O . LYS A 1 94 ? 12.991 8.695 -6.070 1.00 88.19 94 LYS A O 1
ATOM 724 N N . THR A 1 95 ? 13.963 6.722 -6.616 1.00 90.25 95 THR A N 1
ATOM 725 C CA . THR A 1 95 ? 13.005 6.234 -7.622 1.00 90.25 95 THR A CA 1
ATOM 726 C C . THR A 1 95 ? 12.702 4.748 -7.384 1.00 90.25 95 THR A C 1
ATOM 728 O O . THR A 1 95 ? 13.490 4.054 -6.746 1.00 90.25 95 THR A O 1
ATOM 731 N N . LEU A 1 96 ? 11.568 4.260 -7.902 1.00 93.25 96 LEU A N 1
ATOM 732 C CA . LEU A 1 96 ? 11.142 2.851 -7.803 1.00 93.25 96 LEU A CA 1
ATOM 733 C C . LEU A 1 96 ? 11.149 2.119 -9.154 1.00 93.25 96 LEU A C 1
ATOM 735 O O . LEU A 1 96 ? 10.555 1.053 -9.284 1.00 93.25 96 LEU A O 1
ATOM 739 N N . HIS A 1 97 ? 11.777 2.708 -10.172 1.00 91.94 97 HIS A N 1
ATOM 740 C CA . HIS A 1 97 ? 11.665 2.284 -11.568 1.00 91.94 97 HIS A CA 1
ATOM 741 C C . HIS A 1 97 ? 11.935 0.784 -11.771 1.00 91.94 97 HIS A C 1
ATOM 743 O O . HIS A 1 97 ? 11.119 0.091 -12.380 1.00 91.94 97 HIS A O 1
ATOM 749 N N . ASP A 1 98 ? 13.043 0.284 -11.224 1.00 92.50 98 ASP A N 1
ATOM 750 C CA . ASP A 1 98 ? 13.470 -1.096 -11.456 1.00 92.50 98 ASP A CA 1
ATOM 751 C C . ASP A 1 98 ? 12.631 -2.092 -10.655 1.00 92.50 98 ASP A C 1
ATOM 753 O O . ASP A 1 98 ? 12.210 -3.112 -11.195 1.00 92.50 98 ASP A O 1
ATOM 757 N N . THR A 1 99 ? 12.281 -1.766 -9.407 1.00 94.19 99 THR A N 1
ATOM 758 C CA . THR A 1 99 ? 11.392 -2.605 -8.588 1.00 94.19 99 THR A CA 1
ATOM 759 C C . THR A 1 99 ? 9.985 -2.679 -9.185 1.00 94.19 99 THR A C 1
ATOM 761 O O . THR A 1 99 ? 9.395 -3.754 -9.231 1.00 94.19 99 THR A O 1
ATOM 764 N N . LEU A 1 100 ? 9.446 -1.569 -9.705 1.00 95.12 100 LEU A N 1
ATOM 765 C CA . LEU A 1 100 ? 8.159 -1.561 -10.412 1.00 95.12 100 LEU A CA 1
ATOM 766 C C . LEU A 1 100 ? 8.210 -2.404 -11.692 1.00 95.12 100 LEU A C 1
ATOM 768 O O . LEU A 1 100 ? 7.222 -3.056 -12.032 1.00 95.12 100 LEU A O 1
ATOM 772 N N . ALA A 1 101 ? 9.335 -2.391 -12.414 1.00 94.50 101 ALA A N 1
ATOM 773 C CA . ALA A 1 101 ? 9.522 -3.223 -13.598 1.00 94.50 101 ALA A CA 1
ATOM 774 C C . ALA A 1 101 ? 9.591 -4.710 -13.224 1.00 94.50 101 ALA A C 1
ATOM 776 O O . ALA A 1 101 ? 8.840 -5.508 -13.781 1.00 94.50 101 ALA A O 1
ATOM 777 N N . ALA A 1 102 ? 10.419 -5.063 -12.236 1.00 94.06 102 ALA A N 1
ATOM 778 C CA . ALA A 1 102 ? 10.589 -6.430 -11.746 1.00 94.06 102 ALA A CA 1
ATOM 779 C C . ALA A 1 102 ? 9.288 -7.018 -11.180 1.00 94.06 102 ALA A C 1
ATOM 781 O O . ALA A 1 102 ? 9.013 -8.201 -11.355 1.00 94.06 102 ALA A O 1
ATOM 782 N N . MET A 1 103 ? 8.456 -6.184 -10.555 1.00 94.75 103 MET A N 1
ATOM 783 C CA . MET A 1 103 ? 7.152 -6.569 -10.012 1.00 94.75 103 MET A CA 1
ATOM 784 C C . MET A 1 103 ? 6.010 -6.446 -11.031 1.00 94.75 103 MET A C 1
ATOM 786 O O . MET A 1 103 ? 4.853 -6.653 -10.676 1.00 94.75 103 MET A O 1
ATOM 790 N N . GLY A 1 104 ? 6.284 -6.102 -12.294 1.00 95.00 104 GLY A N 1
ATOM 791 C CA . GLY A 1 104 ? 5.258 -6.022 -13.337 1.00 95.00 104 GLY A CA 1
ATOM 792 C C . GLY A 1 104 ? 4.155 -4.994 -13.048 1.00 95.00 104 GLY A C 1
ATOM 793 O O . GLY A 1 104 ? 2.983 -5.273 -13.299 1.00 95.00 104 GLY A O 1
ATOM 794 N N . LEU A 1 105 ? 4.518 -3.843 -12.470 1.00 95.62 105 LEU A N 1
ATOM 795 C CA . LEU A 1 105 ? 3.621 -2.718 -12.153 1.00 95.62 105 LEU A CA 1
ATOM 796 C C . LEU A 1 105 ? 3.990 -1.416 -12.889 1.00 95.62 105 LEU A C 1
ATOM 798 O O . LEU A 1 105 ? 3.213 -0.461 -12.904 1.00 95.62 105 LEU A O 1
ATOM 802 N N . LYS A 1 106 ? 5.170 -1.365 -13.520 1.00 93.94 106 LYS A N 1
ATOM 803 C CA . LYS A 1 106 ? 5.667 -0.173 -14.225 1.00 93.94 106 LYS A CA 1
ATOM 804 C C . LYS A 1 106 ? 4.811 0.218 -15.436 1.00 93.94 106 LYS A C 1
ATOM 806 O O . LYS A 1 106 ? 4.531 1.397 -15.631 1.00 93.94 106 LYS A O 1
ATOM 811 N N . ASN A 1 107 ? 4.445 -0.757 -16.262 1.00 92.81 107 ASN A N 1
ATOM 812 C CA . ASN A 1 107 ? 3.768 -0.517 -17.540 1.00 92.81 107 ASN A CA 1
ATOM 813 C C . ASN A 1 107 ? 2.264 -0.321 -17.343 1.00 92.81 107 ASN A C 1
ATOM 815 O O . ASN A 1 107 ? 1.743 -0.691 -16.298 1.00 92.81 107 ASN A O 1
ATOM 819 N N . ASP A 1 108 ? 1.575 0.222 -18.351 1.00 94.94 108 ASP A N 1
ATOM 820 C CA . ASP A 1 108 ? 0.112 0.365 -18.338 1.00 94.94 108 ASP A CA 1
ATOM 821 C C . ASP A 1 108 ? -0.612 -0.990 -18.290 1.00 94.94 108 ASP A C 1
ATOM 823 O O . ASP A 1 108 ? -1.548 -1.155 -17.521 1.00 94.94 108 ASP A O 1
ATOM 827 N N . LEU A 1 109 ? -0.135 -1.977 -19.052 1.00 96.50 109 LEU A N 1
ATOM 828 C CA . LEU A 1 109 ? -0.687 -3.331 -19.057 1.00 96.50 109 LEU A CA 1
ATOM 829 C C . LEU A 1 109 ? -0.085 -4.171 -17.923 1.00 96.50 109 LEU A C 1
ATOM 831 O O . LEU A 1 109 ? 1.104 -4.512 -17.965 1.00 96.50 109 LEU A O 1
ATOM 835 N N . ILE A 1 110 ? -0.909 -4.551 -16.942 1.00 96.88 110 ILE A N 1
ATOM 836 C CA . ILE A 1 110 ? -0.493 -5.326 -15.763 1.00 96.88 110 ILE A CA 1
ATOM 837 C C . ILE A 1 110 ? -1.381 -6.550 -15.528 1.00 96.88 110 ILE A C 1
ATOM 839 O O . ILE A 1 110 ? -2.567 -6.536 -15.832 1.00 96.88 110 ILE A O 1
ATOM 843 N N . CYS A 1 111 ? -0.822 -7.603 -14.930 1.00 96.38 111 CYS A N 1
ATOM 844 C CA . CYS A 1 111 ? -1.628 -8.690 -14.374 1.00 96.38 111 CYS A CA 1
ATOM 845 C C . CYS A 1 111 ? -2.316 -8.221 -13.083 1.00 96.38 111 CYS A C 1
ATOM 847 O O . CYS A 1 111 ? -1.635 -7.705 -12.187 1.00 96.38 111 CYS A O 1
ATOM 849 N N . VAL A 1 112 ? -3.620 -8.479 -12.967 1.00 96.00 112 VAL A N 1
ATOM 850 C CA . VAL A 1 112 ? -4.500 -7.987 -11.888 1.00 96.00 112 VAL A CA 1
ATOM 851 C C . VAL A 1 112 ? -4.975 -9.073 -10.918 1.00 96.00 112 VAL A C 1
ATOM 853 O O . VAL A 1 112 ? -5.822 -8.805 -10.081 1.00 96.00 112 VAL A O 1
ATOM 856 N N . VAL A 1 113 ? -4.444 -10.297 -11.010 1.00 95.50 113 VAL A N 1
ATOM 857 C CA . VAL A 1 113 ? -4.856 -11.429 -10.147 1.00 95.50 113 VAL A CA 1
ATOM 858 C C . VAL A 1 113 ? -3.838 -11.786 -9.059 1.00 95.50 113 VAL A C 1
ATOM 860 O O . VAL A 1 113 ? -4.130 -12.574 -8.168 1.00 95.50 113 VAL A O 1
ATOM 863 N N . HIS A 1 114 ? -2.637 -11.204 -9.107 1.00 96.38 114 HIS A N 1
ATOM 864 C CA . HIS A 1 114 ? -1.552 -11.492 -8.165 1.00 96.38 114 HIS A CA 1
ATOM 865 C C . HIS A 1 114 ? -1.269 -10.265 -7.283 1.00 96.38 114 HIS A C 1
ATOM 867 O O . HIS A 1 114 ? -0.579 -9.355 -7.762 1.00 96.38 114 HIS A O 1
ATOM 873 N N . PRO A 1 115 ? -1.773 -10.213 -6.033 1.00 97.25 115 PRO A N 1
ATOM 874 C CA . PRO A 1 115 ? -1.530 -9.101 -5.121 1.00 97.25 115 PRO A CA 1
ATOM 875 C C . PRO A 1 115 ? -0.044 -8.822 -4.930 1.00 97.25 115 PRO A C 1
ATOM 877 O O . PRO A 1 115 ? 0.769 -9.739 -4.794 1.00 97.25 115 PRO A O 1
ATOM 880 N N . ARG A 1 116 ? 0.321 -7.542 -4.937 1.00 96.75 116 ARG A N 1
ATOM 881 C CA . ARG A 1 116 ? 1.705 -7.098 -4.759 1.00 96.75 116 ARG A CA 1
ATOM 882 C C . ARG A 1 116 ? 1.775 -5.599 -4.538 1.00 96.75 116 ARG A C 1
ATOM 884 O O . ARG A 1 116 ? 0.976 -4.842 -5.078 1.00 96.75 116 ARG A O 1
ATOM 891 N N . ALA A 1 117 ? 2.776 -5.172 -3.782 1.00 97.50 117 ALA A N 1
ATOM 892 C CA . ALA A 1 117 ? 2.933 -3.780 -3.399 1.00 97.50 117 ALA A CA 1
ATOM 893 C C . ALA A 1 117 ? 4.394 -3.346 -3.480 1.00 97.50 117 ALA A C 1
ATOM 895 O O . ALA A 1 117 ? 5.273 -3.992 -2.905 1.00 97.50 117 ALA A O 1
ATOM 896 N N . VAL A 1 118 ? 4.631 -2.235 -4.173 1.00 97.44 118 VAL A N 1
ATOM 897 C CA . VAL A 1 118 ? 5.929 -1.564 -4.285 1.00 97.44 118 VAL A CA 1
ATOM 898 C C . VAL A 1 118 ? 5.769 -0.148 -3.757 1.00 97.44 118 VAL A C 1
ATOM 900 O O . VAL A 1 118 ? 4.942 0.608 -4.258 1.00 97.44 118 VAL A O 1
ATOM 903 N N . ILE A 1 119 ? 6.523 0.200 -2.718 1.00 96.94 119 ILE A N 1
ATOM 904 C CA . ILE A 1 119 ? 6.262 1.379 -1.888 1.00 96.94 119 ILE A CA 1
ATOM 905 C C . ILE A 1 119 ? 7.580 2.088 -1.598 1.00 96.94 119 ILE A C 1
ATOM 907 O O . ILE A 1 119 ? 8.566 1.451 -1.226 1.00 96.94 119 ILE A O 1
ATOM 911 N N . LYS A 1 120 ? 7.612 3.412 -1.739 1.00 95.62 120 LYS A N 1
ATOM 912 C CA . LYS A 1 120 ? 8.753 4.215 -1.309 1.00 95.62 120 LYS A CA 1
ATOM 913 C C . LYS A 1 120 ? 8.596 4.599 0.160 1.00 95.62 120 LYS A C 1
ATOM 915 O O . LYS A 1 120 ? 7.579 5.138 0.572 1.00 95.62 120 LYS A O 1
ATOM 920 N N . GLN A 1 121 ? 9.639 4.378 0.945 1.00 95.50 121 GLN A N 1
ATOM 921 C CA . GLN A 1 121 ? 9.715 4.885 2.313 1.00 95.50 121 GLN A CA 1
ATOM 922 C C . GLN A 1 121 ? 10.549 6.163 2.343 1.00 95.50 121 GLN A C 1
ATOM 924 O O . GLN A 1 121 ? 11.626 6.199 1.743 1.00 95.50 121 GLN A O 1
ATOM 929 N N . ASN A 1 122 ? 10.085 7.179 3.066 1.00 94.12 122 ASN A N 1
ATOM 930 C CA . ASN A 1 122 ? 10.845 8.393 3.336 1.00 94.12 122 ASN A CA 1
ATOM 931 C C . ASN A 1 122 ? 12.100 8.066 4.152 1.00 94.12 122 ASN A C 1
ATOM 933 O O . ASN A 1 122 ? 12.083 7.268 5.099 1.00 94.12 122 ASN A O 1
ATOM 937 N N . PHE A 1 123 ? 13.216 8.660 3.747 1.00 94.00 123 PHE A N 1
ATOM 938 C CA . PHE A 1 123 ? 14.524 8.411 4.329 1.00 94.00 123 PHE A CA 1
ATOM 939 C C . PHE A 1 123 ? 15.409 9.647 4.194 1.00 94.00 123 PHE A C 1
ATOM 941 O O . PHE A 1 123 ? 15.302 10.396 3.222 1.00 94.00 123 PHE A O 1
ATOM 948 N N . SER A 1 124 ? 16.352 9.783 5.117 1.00 92.25 124 SER A N 1
ATOM 949 C CA . SER A 1 124 ? 17.422 10.774 5.070 1.00 92.25 124 SER A CA 1
ATOM 950 C C . SER A 1 124 ? 18.791 10.122 5.197 1.00 92.25 124 SER A C 1
ATOM 952 O O . SER A 1 124 ? 18.940 8.951 5.566 1.00 92.25 124 SER A O 1
ATOM 954 N N . TYR A 1 125 ? 19.811 10.902 4.856 1.00 91.31 125 TYR A N 1
ATOM 955 C CA . TYR A 1 125 ? 21.202 10.553 5.086 1.00 91.31 125 TYR A CA 1
ATOM 956 C C . TYR A 1 125 ? 21.659 11.210 6.385 1.00 91.31 125 TYR A C 1
ATOM 958 O O . TYR A 1 125 ? 21.552 12.426 6.531 1.00 91.31 125 TYR A O 1
ATOM 966 N N . LYS A 1 126 ? 22.179 10.414 7.320 1.00 88.50 126 LYS A N 1
ATOM 967 C CA . LYS A 1 126 ? 22.941 10.930 8.460 1.00 88.50 126 LYS A CA 1
ATOM 968 C C . LYS A 1 126 ? 24.425 10.821 8.156 1.00 88.50 126 LYS A C 1
ATOM 970 O O . LYS A 1 126 ? 24.870 9.785 7.660 1.00 88.50 126 LYS A O 1
ATOM 975 N N . HIS A 1 127 ? 25.149 11.882 8.478 1.00 87.81 127 HIS A N 1
ATOM 976 C CA . HIS A 1 127 ? 26.596 11.979 8.367 1.00 87.81 127 HIS A CA 1
ATOM 977 C C . HIS A 1 127 ? 27.161 12.235 9.764 1.00 87.81 127 HIS A C 1
ATOM 979 O O . HIS A 1 127 ? 26.611 13.062 10.494 1.00 87.81 127 HIS A O 1
ATOM 985 N N . ASP A 1 128 ? 28.213 11.518 10.142 1.00 87.19 128 ASP A N 1
ATOM 986 C CA . ASP A 1 128 ? 28.951 11.769 11.381 1.00 87.19 128 ASP A CA 1
ATOM 987 C C . ASP A 1 128 ? 30.300 12.449 11.097 1.00 87.19 128 ASP A C 1
ATOM 989 O O . ASP A 1 128 ? 30.703 12.612 9.948 1.00 87.19 128 ASP A O 1
ATOM 993 N N . GLU A 1 129 ? 31.005 12.885 12.138 1.00 86.75 129 GLU A N 1
ATOM 994 C CA . GLU A 1 129 ? 32.312 13.552 12.001 1.00 86.75 129 GLU A CA 1
ATOM 995 C C . GLU A 1 129 ? 33.413 12.632 11.433 1.00 86.75 129 GLU A C 1
ATOM 997 O O . GLU A 1 129 ? 34.486 13.113 11.087 1.00 86.75 129 GLU A O 1
ATOM 1002 N N . ASN A 1 130 ? 33.142 11.328 11.285 1.00 89.88 130 ASN A N 1
ATOM 1003 C CA . ASN A 1 130 ? 34.059 10.330 10.728 1.00 89.88 130 ASN A CA 1
ATOM 1004 C C . ASN A 1 130 ? 33.744 9.996 9.258 1.00 89.88 130 ASN A C 1
ATOM 1006 O O . ASN A 1 130 ? 34.110 8.923 8.778 1.00 89.88 130 ASN A O 1
ATOM 1010 N N . GLU A 1 131 ? 33.021 10.875 8.560 1.00 83.88 131 GLU A N 1
ATOM 1011 C CA . GLU A 1 131 ? 32.635 10.716 7.151 1.00 83.88 131 GLU A CA 1
ATOM 1012 C C . GLU A 1 131 ? 31.760 9.483 6.864 1.00 83.88 131 GLU A C 1
ATOM 1014 O O . GLU A 1 131 ? 31.622 9.026 5.723 1.00 83.88 131 GLU A O 1
ATOM 1019 N N . LYS A 1 132 ? 31.106 8.928 7.892 1.00 88.31 132 LYS A N 1
ATOM 1020 C CA . LYS A 1 132 ? 30.230 7.774 7.718 1.00 88.31 132 LYS A CA 1
ATOM 1021 C C . LYS A 1 132 ? 28.832 8.227 7.322 1.00 88.31 132 LYS A C 1
ATOM 1023 O O . LYS A 1 132 ? 28.082 8.800 8.112 1.00 88.31 132 LYS A O 1
ATOM 1028 N N . VAL A 1 133 ? 28.435 7.875 6.101 1.00 88.12 133 VAL A N 1
ATOM 1029 C CA . VAL A 1 133 ? 27.068 8.078 5.610 1.00 88.12 133 VAL A CA 1
ATOM 1030 C C . VAL A 1 133 ? 26.202 6.868 5.952 1.00 88.12 133 VAL A C 1
ATOM 1032 O O . VAL A 1 133 ? 26.510 5.733 5.586 1.00 88.12 133 VAL A O 1
ATOM 1035 N N . SER A 1 134 ? 25.077 7.107 6.622 1.00 88.56 134 SER A N 1
ATOM 1036 C CA . SER A 1 134 ? 24.072 6.083 6.916 1.00 88.56 134 SER A CA 1
ATOM 1037 C C . SER A 1 134 ? 22.688 6.500 6.428 1.00 88.56 134 SER A C 1
ATOM 1039 O O . SER A 1 134 ? 22.321 7.673 6.471 1.00 88.56 134 SER A O 1
ATOM 1041 N N . VAL A 1 135 ? 21.913 5.526 5.948 1.00 89.56 135 VAL A N 1
ATOM 1042 C CA . VAL A 1 135 ? 20.527 5.732 5.510 1.00 89.56 135 VAL A CA 1
ATOM 1043 C C . VAL A 1 135 ? 19.591 5.458 6.679 1.00 89.56 135 VAL A C 1
ATOM 1045 O O . VAL A 1 135 ? 19.523 4.329 7.176 1.00 89.56 135 VAL A O 1
ATOM 1048 N N . VAL A 1 136 ? 18.837 6.475 7.086 1.00 90.69 136 VAL A N 1
ATOM 1049 C CA . VAL A 1 136 ? 17.893 6.404 8.204 1.00 90.69 136 VAL A CA 1
ATOM 1050 C C . VAL A 1 136 ? 16.476 6.586 7.683 1.00 90.69 136 VAL A C 1
ATOM 1052 O O . VAL A 1 136 ? 16.225 7.426 6.827 1.00 90.69 136 VAL A O 1
ATOM 1055 N N . SER A 1 137 ? 15.551 5.761 8.167 1.00 90.69 137 SER A N 1
ATOM 1056 C CA . SER A 1 137 ? 14.130 5.899 7.842 1.00 90.69 137 SER A CA 1
ATOM 1057 C C . SER A 1 137 ? 13.524 7.070 8.613 1.00 90.69 137 SER A C 1
ATOM 1059 O O . SER A 1 137 ? 13.752 7.188 9.814 1.00 90.69 137 SER A O 1
ATOM 1061 N N . GLU A 1 138 ? 12.732 7.897 7.936 1.00 91.69 138 GLU A N 1
ATOM 1062 C CA . GLU A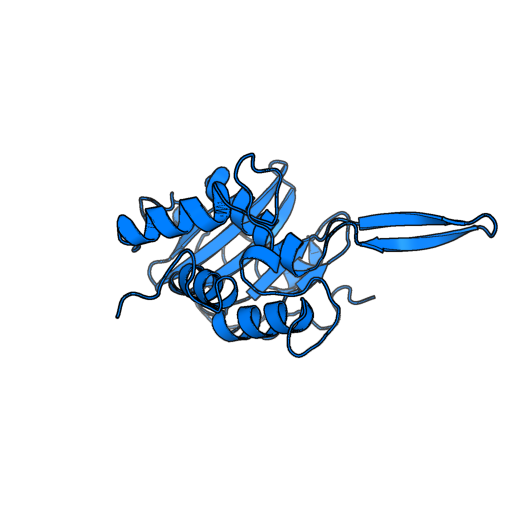 1 138 ? 12.033 9.042 8.548 1.00 91.69 138 GLU A CA 1
ATOM 1063 C C . GLU A 1 138 ? 10.615 8.694 9.000 1.00 91.69 138 GLU A C 1
ATOM 1065 O O . GLU A 1 138 ? 9.988 9.427 9.755 1.00 91.69 138 GLU A O 1
ATOM 1070 N N . GLU A 1 139 ? 10.115 7.545 8.557 1.00 91.62 139 GLU A N 1
ATOM 1071 C CA . GLU A 1 139 ? 8.813 7.007 8.924 1.00 91.62 139 GLU A CA 1
ATOM 1072 C C . GLU A 1 139 ? 8.912 5.494 9.134 1.00 91.62 139 GLU A C 1
ATOM 1074 O O . GLU A 1 139 ? 9.849 4.840 8.664 1.00 91.62 139 GLU A O 1
ATOM 1079 N N . SER A 1 140 ? 7.926 4.905 9.809 1.00 91.56 140 SER A N 1
ATOM 1080 C CA . SER A 1 140 ? 7.818 3.445 9.871 1.00 91.56 140 SER A CA 1
ATOM 1081 C C . SER A 1 140 ? 7.300 2.858 8.552 1.00 91.56 140 SER A C 1
ATOM 1083 O O . SER A 1 140 ? 6.652 3.535 7.756 1.00 91.56 140 SER A O 1
ATOM 1085 N N . ARG A 1 141 ? 7.540 1.562 8.339 1.00 93.31 141 ARG A N 1
ATOM 1086 C CA . ARG A 1 141 ? 7.028 0.818 7.177 1.00 93.31 141 ARG A CA 1
ATOM 1087 C C . ARG A 1 141 ? 5.499 0.866 7.093 1.00 93.31 141 ARG A C 1
ATOM 1089 O O . ARG A 1 141 ? 4.957 1.159 6.031 1.00 93.31 141 ARG A O 1
ATOM 1096 N N . VAL A 1 142 ? 4.818 0.689 8.227 1.00 94.06 142 VAL A N 1
ATOM 1097 C CA . VAL A 1 142 ? 3.353 0.795 8.318 1.00 94.06 142 VAL A CA 1
ATOM 1098 C C . VAL A 1 142 ? 2.901 2.200 7.927 1.00 94.06 142 VAL A C 1
ATOM 1100 O O . VAL A 1 142 ? 2.041 2.340 7.070 1.00 94.06 142 VAL A O 1
ATOM 1103 N N . HIS A 1 143 ? 3.536 3.250 8.454 1.00 94.25 143 HIS A N 1
ATOM 1104 C CA . HIS A 1 143 ? 3.182 4.620 8.069 1.00 94.25 143 HIS A CA 1
ATOM 1105 C C . HIS A 1 143 ? 3.374 4.860 6.564 1.00 94.25 143 HIS A C 1
ATOM 1107 O O . HIS A 1 143 ? 2.483 5.419 5.933 1.00 94.25 143 HIS A O 1
ATOM 1113 N N . SER A 1 144 ? 4.451 4.346 5.954 1.00 95.38 144 SER A N 1
ATOM 1114 C CA . SER A 1 144 ? 4.632 4.492 4.503 1.00 95.38 144 SER A CA 1
ATOM 1115 C C . SER A 1 144 ? 3.493 3.856 3.698 1.00 95.38 144 SER A C 1
ATOM 1117 O O . SER A 1 144 ? 3.011 4.473 2.751 1.00 95.38 144 SER A O 1
ATOM 1119 N N . ILE A 1 145 ? 2.998 2.677 4.100 1.00 96.62 145 ILE A N 1
ATOM 1120 C CA . ILE A 1 145 ? 1.882 2.001 3.419 1.00 96.62 145 ILE A CA 1
ATOM 1121 C C . ILE A 1 145 ? 0.644 2.907 3.424 1.00 96.62 145 ILE A C 1
ATOM 1123 O O . ILE A 1 145 ? 0.106 3.235 2.367 1.00 96.62 145 ILE A O 1
ATOM 1127 N N . PHE A 1 146 ? 0.227 3.371 4.602 1.00 96.88 146 PHE A N 1
ATOM 1128 C CA . PHE A 1 146 ? -1.022 4.122 4.754 1.00 96.88 146 PHE A CA 1
ATOM 1129 C C . PHE A 1 146 ? -0.929 5.543 4.200 1.00 96.88 146 PHE A C 1
ATOM 1131 O O . PHE A 1 146 ? -1.911 6.040 3.650 1.00 96.88 146 PHE A O 1
ATOM 1138 N N . ARG A 1 147 ? 0.250 6.175 4.248 1.00 96.06 147 ARG A N 1
ATOM 1139 C CA . ARG A 1 147 ? 0.493 7.469 3.598 1.00 96.06 147 ARG A CA 1
ATOM 1140 C C . ARG A 1 147 ? 0.236 7.383 2.094 1.00 96.06 147 ARG A C 1
ATOM 1142 O O . ARG A 1 147 ? -0.428 8.248 1.530 1.00 96.06 147 ARG A O 1
ATOM 1149 N N . HIS A 1 148 ? 0.736 6.330 1.450 1.00 97.12 148 HIS A N 1
ATOM 1150 C CA . HIS A 1 148 ? 0.546 6.123 0.018 1.00 97.12 148 HIS A CA 1
ATOM 1151 C C . HIS A 1 148 ? -0.901 5.765 -0.346 1.00 97.12 148 HIS A C 1
ATOM 1153 O O . HIS A 1 148 ? -1.413 6.287 -1.334 1.00 97.12 148 HIS A O 1
ATOM 1159 N N . ILE A 1 149 ? -1.591 4.960 0.470 1.00 97.00 149 ILE A N 1
ATOM 1160 C CA . ILE A 1 149 ? -3.026 4.678 0.281 1.00 97.00 149 ILE A CA 1
ATOM 1161 C C . ILE A 1 149 ? -3.846 5.967 0.381 1.00 97.00 149 ILE A C 1
ATOM 1163 O O . ILE A 1 149 ? -4.644 6.257 -0.509 1.00 97.00 149 ILE A O 1
ATOM 1167 N N . ARG A 1 150 ? -3.608 6.778 1.423 1.00 95.56 150 ARG A N 1
ATOM 1168 C CA . ARG A 1 150 ? -4.258 8.083 1.593 1.00 95.56 150 ARG A CA 1
ATOM 1169 C C . ARG A 1 150 ? -4.082 8.946 0.352 1.00 95.56 150 ARG A C 1
ATOM 1171 O O . ARG A 1 150 ? -5.060 9.476 -0.161 1.00 95.56 150 ARG A O 1
ATOM 1178 N N . ASN A 1 151 ? -2.840 9.127 -0.093 1.00 95.00 151 ASN A N 1
ATOM 1179 C CA . ASN A 1 151 ? -2.537 9.985 -1.235 1.00 95.00 151 ASN A CA 1
ATOM 1180 C C . ASN A 1 151 ? -3.211 9.475 -2.510 1.00 95.00 151 ASN A C 1
ATOM 1182 O O . ASN A 1 151 ? -3.748 10.272 -3.275 1.00 95.00 151 ASN A O 1
ATOM 1186 N N . SER A 1 152 ? -3.237 8.155 -2.703 1.00 95.69 152 SER A N 1
ATOM 1187 C CA . SER A 1 152 ? -3.923 7.530 -3.827 1.00 95.69 152 SER A CA 1
ATOM 1188 C C . SER A 1 152 ? -5.419 7.859 -3.837 1.00 95.69 152 SER A C 1
ATOM 1190 O O . SER A 1 152 ? -5.932 8.358 -4.839 1.00 95.69 152 SER A O 1
ATOM 1192 N N . LEU A 1 153 ? -6.098 7.679 -2.698 1.00 94.75 153 LEU A N 1
ATOM 1193 C CA . LEU A 1 153 ? -7.522 7.992 -2.538 1.00 94.75 153 LEU A CA 1
ATOM 1194 C C . LEU A 1 153 ? -7.803 9.493 -2.694 1.00 94.75 153 LEU A C 1
ATOM 1196 O O . LEU A 1 153 ? -8.685 9.882 -3.456 1.00 94.75 153 LEU A O 1
ATOM 1200 N N . ALA A 1 154 ? -7.029 10.341 -2.014 1.00 92.25 154 ALA A N 1
ATOM 1201 C CA . ALA A 1 154 ? -7.224 11.789 -2.006 1.00 92.25 154 ALA A CA 1
ATOM 1202 C C . ALA A 1 154 ? -6.982 12.438 -3.379 1.00 92.25 154 ALA A C 1
ATOM 1204 O O . ALA A 1 154 ? -7.594 13.457 -3.691 1.00 92.25 154 ALA A O 1
ATOM 1205 N N . HIS A 1 155 ? -6.095 11.865 -4.198 1.00 92.12 155 HIS A N 1
ATOM 1206 C CA . HIS A 1 155 ? -5.771 12.377 -5.532 1.00 92.12 155 HIS A CA 1
ATOM 1207 C C . HIS A 1 155 ? -6.475 11.618 -6.671 1.00 92.12 155 HIS A C 1
ATOM 1209 O O . HIS A 1 155 ? -6.213 11.911 -7.838 1.00 92.12 155 HIS A O 1
ATOM 1215 N N . GLY A 1 156 ? -7.345 10.645 -6.371 1.00 91.94 156 GLY A N 1
ATOM 1216 C CA . GLY A 1 156 ? -8.047 9.855 -7.392 1.00 91.94 156 GLY A CA 1
ATOM 1217 C C . GLY A 1 156 ? -7.111 9.009 -8.267 1.00 91.94 156 GLY A C 1
ATOM 1218 O O . GLY A 1 156 ? -7.374 8.791 -9.451 1.00 91.94 156 GLY A O 1
ATOM 1219 N N . LEU A 1 157 ? -5.992 8.550 -7.704 1.00 94.62 157 LEU A N 1
ATOM 1220 C CA . LEU A 1 157 ? -5.002 7.695 -8.369 1.00 94.62 157 LEU A CA 1
ATOM 1221 C C . LEU A 1 157 ? -5.319 6.208 -8.148 1.00 94.62 157 LEU A C 1
ATOM 1223 O O . LEU A 1 157 ? -4.440 5.396 -7.851 1.00 94.62 157 LEU A O 1
ATOM 1227 N N . THR A 1 158 ? -6.599 5.873 -8.280 1.00 96.19 158 THR A N 1
ATOM 1228 C CA . THR A 1 158 ? -7.160 4.550 -8.024 1.00 96.19 158 THR A CA 1
ATOM 1229 C C . THR A 1 158 ? -7.646 3.910 -9.318 1.00 96.19 158 THR A C 1
ATOM 1231 O O . THR A 1 158 ? -8.282 4.569 -10.139 1.00 96.19 158 THR A O 1
ATOM 1234 N N . CYS A 1 159 ? -7.364 2.621 -9.498 1.00 96.62 159 CYS A N 1
ATOM 1235 C CA . CYS A 1 159 ? -7.926 1.817 -10.583 1.00 96.62 159 CYS A CA 1
ATOM 1236 C C . CYS A 1 159 ? -8.769 0.684 -10.002 1.00 96.62 159 CYS A C 1
ATOM 1238 O O . CYS A 1 159 ? -8.320 0.011 -9.074 1.00 96.62 159 CYS A O 1
ATOM 1240 N N . PHE A 1 160 ? -9.947 0.447 -10.572 1.00 95.75 160 PHE A N 1
ATOM 1241 C CA . PHE A 1 160 ? -10.861 -0.620 -10.169 1.00 95.75 160 PHE A CA 1
ATOM 1242 C C . PHE A 1 160 ? -11.051 -1.591 -11.332 1.00 95.75 160 PHE A C 1
ATOM 1244 O O . PHE A 1 160 ? -11.461 -1.192 -12.422 1.00 95.75 160 PHE A O 1
ATOM 1251 N N . PHE A 1 161 ? -10.723 -2.859 -11.099 1.00 95.31 161 PHE A N 1
ATOM 1252 C CA . PHE A 1 161 ? -10.809 -3.914 -12.102 1.00 95.31 161 PHE A CA 1
ATOM 1253 C C . PHE A 1 161 ? -12.072 -4.752 -11.900 1.00 95.31 161 PHE A C 1
ATOM 1255 O O . PHE A 1 161 ? -12.533 -4.949 -10.773 1.00 95.31 161 PHE A O 1
ATOM 1262 N N . ASP A 1 162 ? -12.594 -5.301 -12.995 1.00 92.38 162 ASP A N 1
ATOM 1263 C CA . ASP A 1 162 ? -13.860 -6.047 -13.003 1.00 92.38 162 ASP A CA 1
ATOM 1264 C C . ASP A 1 162 ? -13.797 -7.340 -12.175 1.00 92.38 162 ASP A C 1
ATOM 1266 O O . ASP A 1 162 ? -14.815 -7.842 -11.707 1.00 92.38 162 ASP A O 1
ATOM 1270 N N . ASN A 1 163 ? -12.589 -7.860 -11.940 1.00 92.88 163 ASN A N 1
ATOM 1271 C CA . ASN A 1 163 ? -12.340 -9.059 -11.142 1.00 92.88 163 ASN A CA 1
ATOM 1272 C C . ASN A 1 163 ? -12.321 -8.807 -9.618 1.00 92.88 163 ASN A C 1
ATOM 1274 O O . ASN A 1 163 ? -11.888 -9.683 -8.871 1.00 92.88 163 ASN A O 1
ATOM 1278 N N . GLY A 1 164 ? -12.724 -7.620 -9.152 1.00 94.00 164 GLY A N 1
ATOM 1279 C CA . GLY A 1 164 ? -12.759 -7.278 -7.724 1.00 94.00 164 GLY A CA 1
ATOM 1280 C C . GLY A 1 164 ? -11.406 -6.857 -7.139 1.00 94.00 164 GLY A C 1
ATOM 1281 O O . GLY A 1 164 ? -11.288 -6.666 -5.929 1.00 94.00 164 GLY A O 1
ATOM 1282 N N . TYR A 1 165 ? -10.383 -6.678 -7.977 1.00 96.69 165 TYR A N 1
ATOM 1283 C CA . TYR A 1 165 ? -9.099 -6.114 -7.566 1.00 96.69 165 TYR A CA 1
ATOM 1284 C C . TYR A 1 165 ? -9.067 -4.605 -7.779 1.00 96.69 165 TYR A C 1
ATOM 1286 O O . TYR A 1 165 ? -9.848 -4.033 -8.544 1.00 96.69 165 TYR A O 1
ATOM 1294 N N . MET A 1 166 ? -8.126 -3.955 -7.106 1.00 96.88 166 MET A N 1
ATOM 1295 C CA . MET A 1 166 ? -7.843 -2.545 -7.287 1.00 96.88 166 MET A CA 1
ATOM 1296 C C . MET A 1 166 ? -6.349 -2.255 -7.248 1.00 96.88 166 MET A C 1
ATOM 1298 O O . MET A 1 166 ? -5.575 -2.945 -6.582 1.00 96.88 166 MET A O 1
ATOM 1302 N N . LEU A 1 167 ? -5.960 -1.197 -7.950 1.00 98.00 167 LEU A N 1
ATOM 1303 C CA . LEU A 1 167 ? -4.622 -0.632 -7.902 1.00 98.00 167 LEU A CA 1
ATOM 1304 C C . LEU A 1 167 ? -4.672 0.751 -7.257 1.00 98.00 167 LEU A C 1
ATOM 1306 O O . LEU A 1 167 ? -5.392 1.630 -7.724 1.00 98.00 167 LEU A O 1
ATOM 1310 N N . LEU A 1 168 ? -3.860 0.949 -6.227 1.00 97.88 168 LEU A N 1
ATOM 1311 C CA . LEU A 1 168 ? -3.612 2.246 -5.609 1.00 97.88 168 LEU A CA 1
ATOM 1312 C C . LEU A 1 168 ? -2.229 2.725 -6.051 1.00 97.88 168 LEU A C 1
ATOM 1314 O O . LEU A 1 168 ? -1.216 2.119 -5.688 1.00 97.88 168 LEU A O 1
ATOM 1318 N N . GLU A 1 169 ? -2.173 3.789 -6.847 1.00 97.12 169 GLU A N 1
ATOM 1319 C CA . GLU A 1 169 ? -0.917 4.465 -7.173 1.00 97.12 169 GLU A CA 1
ATOM 1320 C C . GLU A 1 169 ? -0.759 5.750 -6.354 1.00 97.12 169 GLU A C 1
ATOM 1322 O O . GLU A 1 169 ? -1.724 6.460 -6.087 1.00 97.12 169 GLU A O 1
ATOM 1327 N N . ASP A 1 170 ? 0.478 6.074 -5.993 1.00 96.06 170 ASP A N 1
ATOM 1328 C CA . ASP A 1 170 ? 0.856 7.403 -5.512 1.00 96.06 170 ASP A CA 1
ATOM 1329 C C . ASP A 1 170 ? 1.991 7.949 -6.380 1.00 96.06 170 ASP A C 1
ATOM 1331 O O . ASP A 1 170 ? 2.827 7.197 -6.897 1.00 96.06 170 ASP A O 1
ATOM 1335 N N . LYS A 1 171 ? 2.005 9.267 -6.564 1.00 93.88 171 LYS A N 1
ATOM 1336 C CA . LYS A 1 171 ? 2.904 9.980 -7.465 1.00 93.88 171 LYS A CA 1
ATOM 1337 C C . LYS A 1 171 ? 3.486 11.199 -6.755 1.00 93.88 171 LYS A C 1
ATOM 1339 O O . LYS A 1 171 ? 2.759 12.075 -6.306 1.00 93.88 171 LYS A O 1
ATOM 1344 N N . GLU A 1 172 ? 4.814 11.288 -6.714 1.00 89.00 172 GLU A N 1
ATOM 1345 C CA . GLU A 1 172 ? 5.520 12.510 -6.285 1.00 89.00 172 GLU A CA 1
ATOM 1346 C C . GLU A 1 172 ? 5.441 13.614 -7.344 1.00 89.00 172 GLU A C 1
ATOM 1348 O O . GLU A 1 172 ? 5.501 14.802 -7.041 1.00 89.00 172 GLU A O 1
ATOM 1353 N N . SER A 1 173 ? 5.344 13.213 -8.607 1.00 85.81 173 SER A N 1
ATOM 1354 C CA . SER A 1 173 ? 5.130 14.085 -9.755 1.00 85.81 173 SER A CA 1
ATOM 1355 C C . SER A 1 173 ? 4.456 13.284 -10.865 1.00 85.81 173 SER A C 1
ATOM 1357 O O . SER A 1 173 ? 4.378 12.057 -10.787 1.00 85.81 173 SER A O 1
ATOM 1359 N N . GLN A 1 174 ? 4.020 13.951 -11.937 1.00 78.19 174 GLN A N 1
ATOM 1360 C CA . GLN A 1 174 ? 3.324 13.308 -13.062 1.00 78.19 174 GLN A CA 1
ATOM 1361 C C . GLN A 1 174 ? 4.038 12.063 -13.618 1.00 78.19 174 GLN A C 1
ATOM 1363 O O . GLN A 1 174 ? 3.386 11.116 -14.051 1.00 78.19 174 GLN A O 1
ATOM 1368 N N . THR A 1 175 ? 5.372 12.032 -13.569 1.00 79.44 175 THR A N 1
ATOM 1369 C CA . THR A 1 175 ? 6.195 10.943 -14.117 1.00 79.44 175 THR A CA 1
ATOM 1370 C C . THR A 1 175 ? 6.783 10.015 -13.057 1.00 79.44 175 THR A C 1
ATOM 1372 O O . THR A 1 175 ? 7.403 9.008 -13.400 1.00 79.44 175 THR A O 1
ATOM 1375 N N . LYS A 1 176 ? 6.620 10.330 -11.767 1.00 89.81 176 LYS A N 1
ATOM 1376 C CA . LYS A 1 176 ? 7.348 9.667 -10.686 1.00 89.81 176 LYS A CA 1
ATOM 1377 C C . LYS A 1 176 ? 6.404 8.969 -9.717 1.00 89.81 176 LYS A C 1
ATOM 1379 O O . LYS A 1 176 ? 5.961 9.556 -8.733 1.00 89.81 176 LYS A O 1
ATOM 1384 N N . ILE A 1 177 ? 6.162 7.688 -9.989 1.00 95.00 177 ILE A N 1
ATOM 1385 C CA . ILE A 1 177 ? 5.421 6.790 -9.099 1.00 95.00 177 ILE A CA 1
ATOM 1386 C C . ILE A 1 177 ? 6.233 6.565 -7.816 1.00 95.00 177 ILE A C 1
ATOM 1388 O O . ILE A 1 177 ? 7.400 6.163 -7.864 1.00 95.00 177 ILE A O 1
ATOM 1392 N N . SER A 1 178 ? 5.601 6.834 -6.679 1.00 96.19 178 SER A N 1
ATOM 1393 C CA . SER A 1 178 ? 6.137 6.650 -5.330 1.00 96.19 178 SER A CA 1
ATOM 1394 C C . SER A 1 178 ? 5.498 5.460 -4.605 1.00 96.19 178 SER A C 1
ATOM 1396 O O . SER A 1 178 ? 6.093 4.948 -3.661 1.00 96.19 178 SER A O 1
ATOM 1398 N N . ALA A 1 179 ? 4.356 4.954 -5.080 1.00 97.75 179 ALA A N 1
ATOM 1399 C CA . ALA A 1 179 ? 3.840 3.641 -4.703 1.00 97.75 179 ALA A CA 1
ATOM 1400 C C . ALA A 1 179 ? 2.913 3.054 -5.773 1.00 97.75 179 ALA A C 1
ATOM 1402 O O . ALA A 1 179 ? 2.283 3.785 -6.532 1.00 97.75 179 ALA A O 1
ATOM 1403 N N . SER A 1 180 ? 2.826 1.726 -5.808 1.00 97.94 180 SER A N 1
ATOM 1404 C CA . SER A 1 180 ? 1.873 0.964 -6.612 1.00 97.94 180 SER A CA 1
ATOM 1405 C C . SER A 1 180 ? 1.477 -0.289 -5.828 1.00 97.94 180 SER A C 1
ATOM 1407 O O . SER A 1 180 ? 2.326 -1.139 -5.541 1.00 97.94 180 SER A O 1
ATOM 1409 N N . ILE A 1 181 ? 0.214 -0.359 -5.407 1.00 98.38 181 ILE A N 1
ATOM 1410 C CA . ILE A 1 181 ? -0.321 -1.380 -4.497 1.00 98.38 181 ILE A CA 1
ATOM 1411 C C . ILE A 1 181 ? -1.516 -2.045 -5.179 1.00 98.38 181 ILE A C 1
ATOM 1413 O O . ILE A 1 181 ? -2.565 -1.426 -5.325 1.00 98.38 181 ILE A O 1
ATOM 1417 N N . LEU A 1 182 ? -1.344 -3.293 -5.613 1.00 98.31 182 LEU A N 1
ATOM 1418 C CA . LEU A 1 182 ? -2.395 -4.126 -6.193 1.00 98.31 182 LEU A CA 1
ATOM 1419 C C . LEU A 1 182 ? -2.903 -5.104 -5.131 1.00 98.31 182 LEU A C 1
ATOM 1421 O O . LEU A 1 182 ? -2.134 -5.945 -4.658 1.00 98.31 182 LEU A O 1
ATOM 1425 N N . ILE A 1 183 ? -4.184 -5.005 -4.795 1.00 98.00 183 ILE A N 1
ATOM 1426 C CA . ILE A 1 183 ? -4.868 -5.794 -3.758 1.00 98.00 183 ILE A CA 1
ATOM 1427 C C . ILE A 1 183 ? -6.317 -6.071 -4.173 1.00 98.00 183 ILE A C 1
ATOM 1429 O O . ILE A 1 183 ? -6.814 -5.465 -5.123 1.00 98.00 183 ILE A O 1
ATOM 1433 N N . ALA A 1 184 ? -7.002 -6.979 -3.476 1.00 97.06 184 ALA A N 1
ATOM 1434 C CA . ALA A 1 184 ? -8.455 -7.082 -3.590 1.00 97.06 184 ALA A CA 1
ATOM 1435 C C . ALA A 1 184 ? -9.114 -5.811 -3.024 1.00 97.06 184 ALA A C 1
ATOM 1437 O O . ALA A 1 184 ? -8.559 -5.168 -2.134 1.00 97.06 184 ALA A O 1
ATOM 1438 N N . GLN A 1 185 ? -10.300 -5.442 -3.513 1.00 95.38 185 GLN A N 1
ATOM 1439 C CA . GLN A 1 185 ? -11.030 -4.279 -2.992 1.00 95.38 185 GLN A CA 1
ATOM 1440 C C . GLN A 1 185 ? -11.362 -4.450 -1.499 1.00 95.38 185 GLN A C 1
ATOM 1442 O O . GLN A 1 185 ? -11.103 -3.554 -0.696 1.00 95.38 185 GLN A O 1
ATOM 1447 N N . THR A 1 186 ? -11.825 -5.637 -1.097 1.00 95.25 186 THR A N 1
ATOM 1448 C CA . THR A 1 186 ? -12.172 -5.954 0.302 1.00 95.25 186 THR A CA 1
ATOM 1449 C C . THR A 1 186 ? -11.004 -5.769 1.272 1.00 95.25 186 THR A C 1
ATOM 1451 O O . THR A 1 186 ? -11.221 -5.416 2.428 1.00 95.25 186 THR A O 1
ATOM 1454 N N . THR A 1 187 ? -9.760 -5.894 0.791 1.00 97.12 187 THR A N 1
ATOM 1455 C CA . THR A 1 187 ? -8.550 -5.726 1.602 1.00 97.12 187 THR A CA 1
ATOM 1456 C C . THR A 1 187 ? -8.474 -4.355 2.280 1.00 97.12 187 THR A C 1
ATOM 1458 O O . THR A 1 187 ? -7.906 -4.261 3.364 1.00 97.1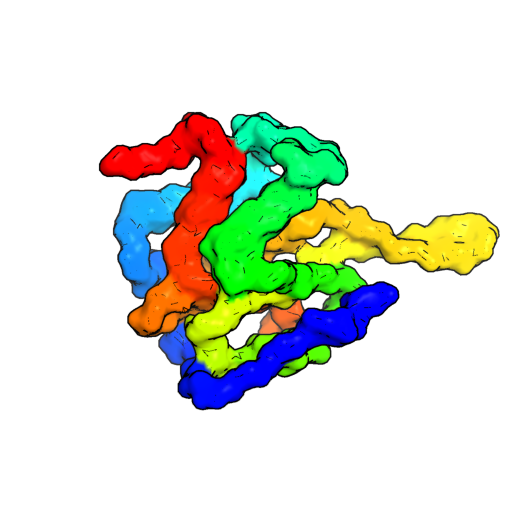2 187 THR A O 1
ATOM 1461 N N . LEU A 1 188 ? -9.060 -3.292 1.709 1.00 96.62 188 LEU A N 1
ATOM 1462 C CA . LEU A 1 188 ? -9.117 -1.991 2.391 1.00 96.62 188 LEU A CA 1
ATOM 1463 C C . LEU A 1 188 ? -9.910 -2.065 3.703 1.00 96.62 188 LEU A C 1
ATOM 1465 O O . LEU A 1 188 ? -9.474 -1.526 4.714 1.00 96.62 188 LEU A O 1
ATOM 1469 N N . LEU A 1 189 ? -11.044 -2.762 3.713 1.00 96.19 189 LEU A N 1
ATOM 1470 C CA . LEU A 1 189 ? -11.865 -2.939 4.913 1.00 96.19 189 LEU A CA 1
ATOM 1471 C C . LEU A 1 189 ? -11.210 -3.924 5.894 1.00 96.19 189 LEU A C 1
ATOM 1473 O O . LEU A 1 189 ? -11.218 -3.699 7.108 1.00 96.19 189 LEU A O 1
ATOM 1477 N N . ASP A 1 190 ? -10.562 -4.970 5.373 1.00 96.69 190 ASP A N 1
ATOM 1478 C CA . ASP A 1 190 ? -9.791 -5.913 6.190 1.00 96.69 190 ASP A CA 1
ATOM 1479 C C . ASP A 1 190 ? -8.645 -5.202 6.920 1.00 96.69 190 ASP A C 1
ATOM 1481 O O . ASP A 1 190 ? -8.418 -5.418 8.109 1.00 96.69 190 ASP A O 1
ATOM 1485 N N . TRP A 1 191 ? -7.940 -4.303 6.233 1.00 97.50 191 TRP A N 1
ATOM 1486 C CA . TRP A 1 191 ? -6.866 -3.505 6.817 1.00 97.50 191 TRP A CA 1
ATOM 1487 C C . TRP A 1 191 ? -7.364 -2.524 7.878 1.00 97.50 191 TRP A C 1
ATOM 1489 O O . TRP A 1 191 ? -6.664 -2.333 8.873 1.00 97.50 191 TRP A O 1
ATOM 1499 N N . ILE A 1 192 ? -8.563 -1.952 7.728 1.00 96.75 192 ILE A N 1
ATOM 1500 C CA . ILE A 1 192 ? -9.198 -1.165 8.798 1.00 96.75 192 ILE A CA 1
ATOM 1501 C C . ILE A 1 192 ? -9.406 -2.040 10.033 1.00 96.75 192 ILE A C 1
ATOM 1503 O O . ILE A 1 192 ? -9.011 -1.643 11.124 1.00 96.75 192 ILE A O 1
ATOM 1507 N N . SER A 1 193 ? -9.929 -3.255 9.853 1.00 95.00 193 SER A N 1
ATOM 1508 C CA . SER A 1 193 ? -10.143 -4.208 10.952 1.00 95.00 193 SER A CA 1
ATOM 1509 C C . SER A 1 193 ? -8.842 -4.679 11.611 1.00 95.00 193 SER A C 1
ATOM 1511 O O . SER A 1 193 ? -8.826 -4.979 12.801 1.00 95.00 193 SER A O 1
ATOM 1513 N N . VAL A 1 194 ? -7.747 -4.777 10.850 1.00 95.06 194 VAL A N 1
ATOM 1514 C CA . VAL A 1 194 ? -6.415 -5.079 11.399 1.00 95.06 194 VAL A CA 1
ATOM 1515 C C . VAL A 1 194 ? -5.924 -3.922 12.265 1.00 95.06 194 VAL A C 1
ATOM 1517 O O . VAL A 1 194 ? -5.378 -4.150 13.340 1.00 95.06 194 VAL A O 1
ATOM 1520 N N . ILE A 1 195 ? -6.093 -2.679 11.808 1.00 95.25 195 ILE A N 1
ATOM 1521 C CA . ILE A 1 195 ? -5.636 -1.515 12.567 1.00 95.25 195 ILE A CA 1
ATOM 1522 C C . ILE A 1 195 ? -6.523 -1.289 13.788 1.00 95.25 195 ILE A C 1
ATOM 1524 O O . ILE A 1 195 ? -6.001 -1.300 14.895 1.00 95.25 195 ILE A O 1
ATOM 1528 N N . ASP A 1 196 ? -7.834 -1.150 13.623 1.00 94.19 196 ASP A N 1
ATOM 1529 C CA . ASP A 1 196 ? -8.788 -1.027 14.727 1.00 94.19 196 ASP A CA 1
ATOM 1530 C C . ASP A 1 196 ? -9.115 -2.403 15.321 1.00 94.19 196 ASP A C 1
ATOM 1532 O O . ASP A 1 196 ? -10.235 -2.902 15.224 1.00 94.19 196 ASP A O 1
ATOM 1536 N N . LYS A 1 197 ? -8.096 -3.037 15.913 1.00 85.00 197 LYS A N 1
ATOM 1537 C CA . LYS A 1 197 ? -8.123 -4.444 16.346 1.00 85.00 197 LYS A CA 1
ATOM 1538 C C . LYS A 1 197 ? -9.271 -4.764 17.316 1.00 85.00 197 LYS A C 1
ATOM 1540 O O . LYS A 1 197 ? -9.738 -5.899 17.360 1.00 85.00 197 LYS A O 1
ATOM 1545 N N . ASP A 1 198 ? -9.692 -3.765 18.093 1.00 87.38 198 ASP A N 1
ATOM 1546 C CA . ASP A 1 198 ? -10.735 -3.870 19.115 1.00 87.38 198 ASP A CA 1
ATOM 1547 C C . ASP A 1 198 ? -12.098 -3.346 18.605 1.00 87.38 198 ASP A C 1
ATOM 1549 O O . ASP A 1 198 ? -13.069 -3.331 19.358 1.00 87.38 198 ASP A O 1
ATOM 1553 N N . GLY A 1 199 ? -12.183 -2.901 17.342 1.00 90.31 199 GLY A N 1
ATOM 1554 C CA . GLY A 1 199 ? -13.408 -2.385 16.718 1.00 90.31 199 GLY A CA 1
ATOM 1555 C C . GLY A 1 199 ? -13.967 -1.133 17.397 1.00 90.31 199 GLY A C 1
ATOM 1556 O O . GLY A 1 199 ? -15.181 -0.934 17.428 1.00 90.31 199 GLY A O 1
ATOM 1557 N N . LYS A 1 200 ? -13.100 -0.307 17.993 1.00 93.19 200 LYS A N 1
ATOM 1558 C CA . LYS A 1 200 ? -13.496 0.836 18.825 1.00 93.19 200 LYS A CA 1
ATOM 1559 C C . LYS A 1 200 ? -14.119 1.966 18.006 1.00 93.19 200 LYS A C 1
ATOM 1561 O O . LYS A 1 200 ? -14.987 2.680 18.507 1.00 93.19 200 LYS A O 1
ATOM 1566 N N . TYR A 1 201 ? -13.651 2.164 16.779 1.00 92.50 201 TYR A N 1
ATOM 1567 C CA . TYR A 1 201 ? -14.057 3.258 15.896 1.00 92.50 201 TYR A CA 1
ATOM 1568 C C . TYR A 1 201 ? -14.786 2.768 14.642 1.00 92.50 201 TYR A C 1
ATOM 1570 O O . TYR A 1 201 ? -15.623 3.500 14.115 1.00 92.50 201 TYR A O 1
ATOM 1578 N N . TYR A 1 202 ? -14.468 1.558 14.185 1.00 93.19 202 TYR A N 1
ATOM 1579 C CA . TYR A 1 202 ? -15.012 0.909 12.996 1.00 93.19 202 TYR A CA 1
ATOM 1580 C C . TYR A 1 202 ? -15.384 -0.539 13.351 1.00 93.19 202 TYR A C 1
ATOM 1582 O O . TYR A 1 202 ? -14.667 -1.476 12.988 1.00 93.19 202 TYR A O 1
ATOM 1590 N N . PRO A 1 203 ? -16.474 -0.744 14.113 1.00 86.06 203 PRO A N 1
ATOM 1591 C CA . PRO A 1 203 ? -16.910 -2.081 14.488 1.00 86.06 203 PRO A CA 1
ATOM 1592 C C . PRO A 1 203 ? -17.250 -2.890 13.234 1.00 86.06 203 PRO A C 1
ATOM 1594 O O . PRO A 1 203 ? -17.832 -2.364 12.280 1.00 86.06 203 PRO A O 1
ATOM 1597 N N . LYS A 1 204 ? -16.897 -4.178 13.235 1.00 74.81 204 LYS A N 1
ATOM 1598 C CA . LYS A 1 204 ? -17.350 -5.091 12.183 1.00 74.81 204 LYS A CA 1
ATOM 1599 C C . LYS A 1 204 ? -18.874 -5.162 12.236 1.00 74.81 204 LYS A C 1
ATOM 1601 O O . LYS A 1 204 ? -19.438 -5.287 13.319 1.00 74.81 204 LYS A O 1
ATOM 1606 N N . ALA A 1 205 ? -19.521 -5.054 11.081 1.00 61.19 205 ALA A N 1
ATOM 1607 C CA . ALA A 1 205 ? -20.928 -5.408 10.982 1.00 61.19 205 ALA A CA 1
ATOM 1608 C C . ALA A 1 205 ? -21.058 -6.912 11.278 1.00 61.19 205 ALA A C 1
ATOM 1610 O O . ALA A 1 205 ? -20.299 -7.701 10.707 1.00 61.19 205 ALA A O 1
ATOM 1611 N N . ASP A 1 206 ? -21.952 -7.259 12.207 1.00 46.59 206 ASP A N 1
ATOM 1612 C CA . ASP A 1 206 ? -22.308 -8.644 12.544 1.00 46.59 206 ASP A CA 1
ATOM 1613 C C . ASP A 1 206 ? -22.945 -9.383 11.354 1.00 46.59 206 ASP A C 1
ATOM 1615 O O . ASP A 1 206 ? -23.721 -8.747 10.598 1.00 46.59 206 ASP A O 1
#

Foldseek 3Di:
DPDVVPAADDDPAFWDFQVVQQDAPVPAPDDPVVSVVLCCDLAAQDQLDDHPNHDHLVNLVADCDPDCPGHPVVLQVQLCVLQVHPHAQEDADPACQVSCVRNQNNDRIGHQPHWYKHAYFDWDWDADPVRDTDIGTPDDPVSRVSVQQNQQNVVSVKGYDPVQKIWRWHAPDPNGTRMITIGGNCSSVSSVCSSSVVCPPNNDDD

Radius of gyration: 17.11 Å; chains: 1; bounding box: 56×34×40 Å

pLDDT: mean 90.56, std 9.6, range [37.38, 98.38]

=== Feature glossary ===
Feature key, reading from the visual/contextual features back to the raw sequence:

Rendered structure images. Six rendered views show the 3D structure from the faces of a cube — i.e. along ±x, ±y, ±z. Rendering representation is drawn randomly per protein from cartoon (secondary-structure ribbons), sticks (backbone bonds), or molecular surface; coloring is either N→C rainbow (blue at the N-terminus through red at the C-terminus) or one color per chain.

Contact-map, Ramachandran, and PAE plots. The contact map is a binary N×N matrix image: pixel (i, j) is dark where Cα_i and Cα_j are within 8 Å and |i−j|>4. Because the |i−j|>4 filter removes local helical contacts, off-diagonal stripes parallel to the main diagonal indicate parallel β-sheets; stripes perpendicular to it indicate antiparallel β-sheets. The Ramachandran plot scatters every residue's (φ, ψ) pair against the sterically allowed regions. The PAE heatmap renders the predicted-aligned-error matrix.

InterPro / GO / CATH / organism. Database cross-references. InterPro integrates a dozen domain/family signature databases into unified entries with residue-range hits. GO terms attach function/process/location labels with evidence codes. CATH codes position the fold in a four-level structural taxonomy. Organism is the NCBI-taxonomy species name.

Nearest PDB structures. The Foldseek neighbor list gives the closest experimentally determined structures in the PDB, ranked by structural alignment. TM-score near 1 means near-identical fold; near 0.3 means only rough topology match. This is how one finds what a novel AlphaFold prediction most resembles in the solved-structure universe.

Predicted aligned error. PAE(i, j) answers: if I align the predicted and true structures on residue i, how far off (in Å) do I expect residue j to be? A block-diagonal PAE matrix with low values on the blocks and high values off-diagonal is the signature of a multi-domain protein with confidently predicted domains but uncertain inter-domain orientation.

Solvent-accessible surface area. Accessible surface area quantifies burial. A residue with SASA near zero is packed into the hydrophobic core; one with SASA >100 Å² sits on the surface. Computed here via the Shrake–Rupley numerical algorithm with a 1.4 Å probe.

B-factor. B-factor (Debye–Waller factor) reflects atomic displacement in the crystal lattice. It is an experimental observable (units Å²), not a prediction; low values mean the atom is pinned down, high values mean it moves or is heterogeneous across the crystal.

pLDDT. For AlphaFold models, the B-factor field carries pLDDT — the model's own estimate of local accuracy on a 0–100 scale. Regions with pLDDT<50 should be treated as essentially unmodeled; they often correspond to intrinsically disordered segments.

Backbone torsions (φ/ψ). φ (phi) and ψ (psi) are the two rotatable backbone dihedrals per residue: φ is the C(i-1)–N–Cα–C torsion, ψ is the N–Cα–C–N(i+1) torsion, both in degrees on (−180°, 180°]. α-helical residues cluster near (−60°, −45°); β-strand residues near (−120°, +130°). A Ramachandran plot is simply a scatter of (φ, ψ) for every residue.

Radius of gyration, Cα contacts, bounding box. Radius of gyration (Rg) is the root-mean-square distance of Cα atoms from their centroid — a single number for overall size and compactness. A globular domain of N residues has Rg ≈ 2.2·N^0.38 Å; an extended or disordered chain has a much larger Rg. The Cα contact count is the number of residue pairs whose Cα atoms are within 8 Å and are more than four positions apart in sequence — a standard proxy for tertiary packing density. The bounding box is the smallest axis-aligned box enclosing all Cα atoms.

Secondary structure (3-state, P-SEA). Three-state secondary structure (P-SEA) collapses the eight DSSP classes into helix (a), strand (b), and coil (c). P-SEA assigns these from Cα geometry alone — distances and angles — without requiring backbone oxygens, so it works on any Cα trace.

Secondary structure (8-state, DSSP). DSSP 8-state secondary structure assigns each residue one of H (α-helix), G (3₁₀-helix), I (π-helix), E (extended β-strand), B (isolated β-bridge), T (hydrogen-bonded turn), S (bend), or '-' (coil). The assignment is computed from backbone hydrogen-bond geometry via the Kabsch–Sander algorithm.

Foldseek 3Di. A 3Di character summarizes, for each residue, the relative orientation of the Cα frame of its nearest spatial neighbor. Because it encodes fold topology rather than chemistry, 3Di alignments detect remote structural similarity that sequence alignment misses.

mmCIF coordinates. The mmCIF block holds the 3D Cartesian coordinates of each backbone atom (N, Cα, C, O) in ångströms. mmCIF is the PDB's canonical archive format — a tagged-loop text representation of the atomic model.

Sequence. Sequence gives the chain of amino acids in standard one-letter code (A=alanine, C=cysteine, …, Y=tyrosine), read N→C. It is the only feature that is directly encoded by the gene; all structural features are derived from the folded form of this sequence.